Protein AF-A0A0D2N5S1-F1 (afdb_monomer_lite)

Foldseek 3Di:
DADPVPRDDADDDPLQDDDNWGQDLPPRAIVVGDDPGDGADPVFNVLQNVLLVVVVVVCCVPVVDFHKHKDKHQPPDPPPWRKIKIKIKTKDWDDDPDPQDKTKMKIKIWIKIWTDDPFKIKIKIKIKIKIKIKGFDFPDDDPPDPDDDDDPPDDGRGDIDIFIDMDIDMDMDMDGHPDSNVVSVVSVVVVVVVCVVVVVVCCCCRVPVVVVVVCVVPPPDDPVVVVVVVVVVVVVVVVVVD

Organism: Hypholoma sublateritium (strain FD-334 SS-4) (NCBI:txid945553)

Radius of gyration: 25.12 Å; chains: 1; bounding box: 62×52×74 Å

Secondary structure (DSSP, 8-state):
-B-TTT--B----GGGEETTEEE-TTT--EES--SS-----HHHHHHHHHHHHHHHHHHHHHHSS-EEEEEEE----TT---EEEEEEEEEEEE--SSTTS-EEEEEEEEEEEEEEETTEEEEEEEEEEEEEEEEEEPSSS---S-----PPTT----EEEEEEEEEEEEEEEEEE-SSTHHHHHHHHHHHHHHHHHHHHHHHIIIIIIHHHHHHHHS-SS-HHHHHHHHHHHHHHHHHHT-

Sequence (242 aa):
MVDRATGREYLACDYNRDGESYRSPWSNEYDPPIDDGAVPSVKMRKLEIQANEAFDTYREMYYEGGVSSVFLWDPEDPSGGSNFAGVVVLKKTMSPATAYEPSGSWDSIHVFETVERGRQAHYKLTSTVMLQLITRRGSEVDSKGPADKKGPEGWKRDGEVSLSGSMTRQSEQDWPLQDSASHITNIGKMIEEMEIKMRNLLQEVYFGKTRDIVYDLRSVDDLEKARRQKELQKELVGFIKR

InterPro domains:
  IPR001698 F-actin-capping protein subunit beta [PF01115] (2-214)
  IPR001698 F-actin-capping protein subunit beta [PR00192] (8-34)
  IPR001698 F-actin-capping protein subunit beta [PR00192] (48-75)
  IPR001698 F-actin-capping protein subunit beta [PTHR10619] (2-238)
  IPR019771 F-actin capping protein, beta subunit, conserved site [PS00231] (13-18)
  IPR037282 F-actin-capping protein subunit alpha/beta [SSF90096] (3-238)
  IPR042276 F-actin-capping protein subunit alpha/beta, domain 2 [G3DSA:3.90.1150.210] (41-242)
  IPR043175 F-actin-capping protein subunit beta, N-terminal domain [G3DSA:1.20.58.570] (1-40)

Structure (mmCIF, N/CA/C/O backbone):
data_AF-A0A0D2N5S1-F1
#
_entry.id   AF-A0A0D2N5S1-F1
#
loop_
_atom_site.group_PDB
_atom_site.id
_atom_site.type_symbol
_atom_site.label_atom_id
_atom_site.label_alt_id
_atom_site.label_comp_id
_atom_site.label_asym_id
_atom_site.label_entity_id
_atom_site.label_seq_id
_atom_site.pdbx_PDB_ins_code
_atom_site.Cartn_x
_atom_site.Cartn_y
_atom_site.Cartn_z
_atom_site.occupancy
_atom_site.B_iso_or_equiv
_atom_site.auth_seq_id
_atom_site.auth_comp_id
_atom_site.auth_asym_id
_atom_site.auth_atom_id
_atom_site.pdbx_PDB_model_num
ATOM 1 N N . MET A 1 1 ? -7.399 -12.097 -4.239 1.00 93.88 1 MET A N 1
ATOM 2 C CA . MET A 1 1 ? -8.447 -13.040 -3.791 1.00 93.88 1 MET A CA 1
ATOM 3 C C . MET A 1 1 ? -9.798 -12.363 -3.948 1.00 93.88 1 MET A C 1
ATOM 5 O O . MET A 1 1 ? -9.821 -11.145 -4.078 1.00 93.88 1 MET A O 1
ATOM 9 N N . VAL A 1 2 ? -10.894 -13.121 -3.985 1.00 97.00 2 VAL A N 1
ATOM 10 C CA . VAL A 1 2 ? -12.258 -12.572 -4.062 1.00 97.00 2 VAL A CA 1
ATOM 11 C C . VAL A 1 2 ? -12.992 -12.980 -2.797 1.00 97.00 2 VAL A C 1
ATOM 13 O O . VAL A 1 2 ? -13.050 -14.164 -2.477 1.00 97.00 2 VAL A O 1
ATOM 16 N N . ASP A 1 3 ? -13.540 -12.010 -2.079 1.00 96.31 3 ASP A N 1
ATOM 17 C CA . ASP A 1 3 ? -14.418 -12.267 -0.946 1.00 96.31 3 ASP A CA 1
ATOM 18 C C . ASP A 1 3 ? -15.740 -12.849 -1.457 1.00 96.31 3 ASP A C 1
ATOM 20 O O . ASP A 1 3 ? -16.440 -12.217 -2.249 1.00 96.31 3 ASP A O 1
ATOM 24 N N . ARG A 1 4 ? -16.092 -14.057 -1.013 1.00 93.75 4 ARG A N 1
ATOM 25 C CA . ARG A 1 4 ? -17.281 -14.765 -1.508 1.00 93.75 4 ARG A CA 1
ATOM 26 C C . ARG A 1 4 ? -18.601 -14.166 -1.026 1.00 93.75 4 ARG A C 1
ATOM 28 O O . ARG A 1 4 ? -19.607 -14.333 -1.707 1.00 93.75 4 ARG A O 1
ATOM 35 N N . ALA A 1 5 ? -18.610 -13.489 0.120 1.00 94.19 5 ALA A N 1
ATOM 36 C CA . ALA A 1 5 ? -19.804 -12.877 0.689 1.00 94.19 5 ALA A CA 1
ATOM 37 C C . ALA A 1 5 ? -20.124 -11.533 0.020 1.00 94.19 5 ALA A C 1
ATOM 39 O O . ALA A 1 5 ? -21.289 -11.208 -0.198 1.00 94.19 5 ALA A O 1
ATOM 40 N N . THR A 1 6 ? -19.096 -10.755 -0.328 1.00 94.88 6 THR A N 1
ATOM 41 C CA . THR A 1 6 ? -19.266 -9.405 -0.897 1.00 94.88 6 THR A CA 1
ATOM 42 C C . THR A 1 6 ? -18.990 -9.319 -2.398 1.00 94.88 6 THR A C 1
ATOM 44 O O . THR A 1 6 ? -19.366 -8.334 -3.028 1.00 94.88 6 THR A O 1
ATOM 47 N N . GLY A 1 7 ? -18.324 -10.316 -2.984 1.00 96.19 7 GLY A N 1
ATOM 48 C CA . GLY A 1 7 ? -17.874 -10.318 -4.379 1.00 96.19 7 GLY A CA 1
ATOM 49 C C . GLY A 1 7 ? -16.701 -9.374 -4.665 1.00 96.19 7 GLY A C 1
ATOM 50 O O . GLY A 1 7 ? -16.314 -9.220 -5.821 1.00 96.19 7 GLY A O 1
ATOM 51 N N . ARG A 1 8 ? -16.140 -8.721 -3.640 1.00 96.94 8 ARG A N 1
ATOM 52 C CA . ARG A 1 8 ? -15.069 -7.730 -3.790 1.00 96.94 8 ARG A CA 1
ATOM 53 C C . ARG A 1 8 ? -13.694 -8.384 -3.767 1.00 96.94 8 ARG A C 1
ATOM 55 O O . ARG A 1 8 ? -13.432 -9.301 -2.988 1.00 96.94 8 ARG A O 1
ATOM 62 N N . GLU A 1 9 ? -12.789 -7.870 -4.591 1.00 97.88 9 GLU A N 1
ATOM 63 C CA . GLU A 1 9 ? -11.393 -8.299 -4.583 1.00 97.88 9 GLU A CA 1
ATOM 64 C C . GLU A 1 9 ? -10.647 -7.762 -3.357 1.00 97.88 9 GLU A C 1
ATOM 66 O O . GLU A 1 9 ? -10.923 -6.667 -2.869 1.00 97.88 9 GLU A O 1
ATOM 71 N N . TYR A 1 10 ? -9.691 -8.539 -2.855 1.00 98.50 10 TYR A N 1
ATOM 72 C CA . TYR A 1 10 ? -8.750 -8.123 -1.817 1.00 98.50 10 TYR A CA 1
ATOM 73 C C . TYR A 1 10 ? -7.376 -8.758 -2.029 1.00 98.50 10 TYR A C 1
ATOM 75 O O . TYR A 1 10 ? -7.224 -9.772 -2.727 1.00 98.50 10 TYR A O 1
ATOM 83 N N . LEU A 1 11 ? -6.357 -8.155 -1.427 1.00 98.38 11 LEU A N 1
ATOM 84 C CA . LEU A 1 11 ? -4.973 -8.598 -1.522 1.00 98.38 11 LEU A CA 1
ATOM 85 C C . LEU A 1 11 ? -4.615 -9.518 -0.355 1.00 98.38 11 LEU A C 1
ATOM 87 O O . LEU A 1 11 ? -4.916 -9.236 0.802 1.00 98.38 11 LEU A O 1
ATOM 91 N N . ALA A 1 12 ? -3.969 -10.631 -0.692 1.00 97.00 12 ALA A N 1
ATOM 92 C CA . ALA A 1 12 ? -3.430 -11.588 0.260 1.00 97.00 12 ALA A CA 1
ATOM 93 C C . ALA A 1 12 ? -1.980 -11.220 0.584 1.00 97.00 12 ALA A C 1
ATOM 95 O O . ALA A 1 12 ? -1.181 -10.985 -0.323 1.00 97.00 12 ALA A O 1
ATOM 96 N N . CYS A 1 13 ? -1.647 -11.176 1.866 1.00 95.69 13 CYS A N 1
ATOM 97 C CA . CYS A 1 13 ? -0.306 -10.928 2.376 1.00 95.69 13 CYS A CA 1
ATOM 98 C C . CYS A 1 13 ? -0.123 -11.643 3.719 1.00 95.69 13 CYS A C 1
ATOM 100 O O . CYS A 1 13 ? -1.072 -12.190 4.277 1.00 95.69 13 CYS A O 1
ATOM 102 N N . ASP A 1 14 ? 1.091 -11.627 4.260 1.00 94.94 14 ASP A N 1
ATOM 103 C CA . ASP A 1 14 ? 1.368 -12.311 5.527 1.00 94.94 14 ASP A CA 1
ATOM 104 C C . ASP A 1 14 ? 0.586 -11.709 6.710 1.00 94.94 14 ASP A C 1
ATOM 106 O O . ASP A 1 14 ? 0.280 -12.412 7.665 1.00 94.94 14 ASP A O 1
ATOM 110 N N . TYR A 1 15 ? 0.192 -10.434 6.630 1.00 95.88 15 TYR A N 1
ATOM 111 C CA . TYR A 1 15 ? -0.503 -9.725 7.713 1.00 95.88 15 TYR A CA 1
ATOM 112 C C . TYR A 1 15 ? -2.002 -10.031 7.822 1.00 95.88 15 TYR A C 1
ATOM 114 O O . TYR A 1 15 ? -2.619 -9.691 8.828 1.00 95.88 15 TYR A O 1
ATOM 122 N N . ASN A 1 16 ? -2.609 -10.640 6.800 1.00 97.25 16 ASN A N 1
ATOM 123 C CA . ASN A 1 16 ? -3.993 -11.118 6.862 1.00 97.25 16 ASN A CA 1
ATOM 124 C C . ASN A 1 16 ? -4.093 -12.640 6.747 1.00 97.25 16 ASN A C 1
ATOM 126 O O . ASN A 1 16 ? -5.185 -13.156 6.513 1.00 97.25 16 ASN A O 1
ATOM 130 N N . ARG A 1 17 ? -2.968 -13.345 6.888 1.00 97.12 17 ARG A N 1
ATOM 131 C CA . ARG A 1 17 ? -2.878 -14.798 6.790 1.00 97.12 17 ARG A CA 1
ATOM 132 C C . ARG A 1 17 ? -2.907 -15.440 8.172 1.00 97.12 17 ARG A C 1
ATOM 134 O O . ARG A 1 17 ? -2.250 -14.964 9.090 1.00 97.12 17 ARG A O 1
ATOM 141 N N . ASP A 1 18 ? -3.609 -16.558 8.280 1.00 95.81 18 ASP A N 1
ATOM 142 C CA . ASP A 1 18 ? -3.539 -17.476 9.414 1.00 95.81 18 ASP A CA 1
ATOM 143 C C . ASP A 1 18 ? -3.545 -18.917 8.881 1.00 95.81 18 ASP A C 1
ATOM 145 O O . ASP A 1 18 ? -4.465 -19.332 8.173 1.00 95.81 18 ASP A O 1
ATOM 149 N N . GLY A 1 19 ? -2.457 -19.654 9.118 1.00 94.25 19 GLY A N 1
ATOM 150 C CA . GLY A 1 19 ? -2.206 -20.935 8.456 1.00 94.25 19 GLY A CA 1
ATOM 151 C C . GLY A 1 19 ? -2.204 -20.797 6.929 1.00 94.25 19 GLY A C 1
ATOM 152 O O . GLY A 1 19 ? -1.366 -20.100 6.364 1.00 94.25 19 GLY A O 1
ATOM 153 N N . GLU A 1 20 ? -3.153 -21.445 6.254 1.00 95.12 20 GLU A N 1
ATOM 154 C CA . GLU A 1 20 ? -3.346 -21.366 4.793 1.00 95.12 20 GLU A CA 1
ATOM 155 C C . GLU A 1 20 ? -4.535 -20.478 4.389 1.00 95.12 20 GLU A C 1
ATOM 157 O O . GLU A 1 20 ? -4.898 -20.409 3.213 1.00 95.12 20 GLU A O 1
ATOM 162 N N . SER A 1 21 ? -5.143 -19.798 5.360 1.00 97.31 21 SER A N 1
ATOM 163 C CA . SER A 1 21 ? -6.347 -18.999 5.177 1.00 97.31 21 SER A CA 1
ATOM 164 C C . SER A 1 21 ? -6.044 -17.510 5.219 1.00 97.31 21 SER A C 1
ATOM 166 O O . SER A 1 21 ? -5.156 -17.061 5.941 1.00 97.31 21 SER A O 1
ATOM 168 N N . TYR A 1 22 ? -6.820 -16.719 4.478 1.00 98.12 22 TYR A N 1
ATOM 169 C CA . TYR A 1 22 ? -6.649 -15.266 4.414 1.00 98.12 22 TYR A CA 1
ATOM 170 C C . TYR A 1 22 ? -7.934 -14.530 4.774 1.00 98.12 22 TYR A C 1
ATOM 172 O O . TYR A 1 22 ? -8.971 -14.754 4.144 1.00 98.12 22 TYR A O 1
ATOM 180 N N . ARG A 1 23 ? -7.849 -13.606 5.735 1.00 98.06 23 ARG A N 1
ATOM 181 C CA . ARG A 1 23 ? -8.962 -12.764 6.179 1.00 98.06 23 ARG A CA 1
ATOM 182 C C . ARG A 1 23 ? -9.285 -11.709 5.132 1.00 98.06 23 ARG A C 1
ATOM 184 O O . ARG A 1 23 ? -8.409 -10.948 4.716 1.00 98.06 23 ARG A O 1
ATOM 191 N N . SER A 1 24 ? -10.545 -11.627 4.731 1.00 98.25 24 SER A N 1
ATOM 192 C CA . SER A 1 24 ? -11.035 -10.554 3.875 1.00 98.25 24 SER A CA 1
ATOM 193 C C . SER A 1 24 ? -11.244 -9.259 4.671 1.00 98.25 24 SER A C 1
ATOM 195 O O . SER A 1 24 ? -11.853 -9.292 5.745 1.00 98.25 24 SER A O 1
ATOM 197 N N . PRO A 1 25 ? -10.841 -8.088 4.142 1.00 98.12 25 PRO A N 1
ATOM 198 C CA . PRO A 1 25 ? -11.131 -6.806 4.773 1.00 98.12 25 PRO A CA 1
ATOM 199 C C . PRO A 1 25 ? -12.613 -6.415 4.648 1.00 98.12 25 PRO A C 1
ATOM 201 O O . PRO A 1 25 ? -13.060 -5.510 5.352 1.00 98.12 25 PRO A O 1
ATOM 204 N N . TRP A 1 26 ? -13.400 -7.082 3.798 1.00 98.00 26 TRP A N 1
ATOM 205 C CA . TRP A 1 26 ? -14.799 -6.728 3.535 1.00 98.00 26 TRP A CA 1
ATOM 206 C C . TRP A 1 26 ? -15.760 -7.457 4.478 1.00 98.00 26 TRP A C 1
ATOM 208 O O . TRP A 1 26 ? -16.437 -6.807 5.274 1.00 98.00 26 TRP A O 1
ATOM 218 N N . SER A 1 27 ? -15.770 -8.792 4.449 1.00 96.94 27 SER A N 1
ATOM 219 C CA . SER A 1 27 ? -16.588 -9.634 5.339 1.00 96.94 27 SER A CA 1
ATOM 220 C C . SER A 1 27 ? -15.991 -9.840 6.729 1.00 96.94 27 SER A C 1
ATOM 222 O O . SER A 1 27 ? -16.739 -10.117 7.660 1.00 96.94 27 SER A O 1
ATOM 224 N N . ASN A 1 28 ? -14.675 -9.654 6.893 1.00 97.12 28 ASN A N 1
ATOM 225 C CA . ASN A 1 28 ? -13.913 -10.079 8.075 1.00 97.12 28 ASN A CA 1
ATOM 226 C C . ASN A 1 28 ? -13.805 -11.607 8.246 1.00 97.12 28 ASN A C 1
ATOM 228 O O . ASN A 1 28 ? -13.418 -12.066 9.318 1.00 97.12 28 ASN A O 1
ATOM 232 N N . GLU A 1 29 ? -14.132 -12.383 7.213 1.00 96.62 29 GLU A N 1
ATOM 233 C CA . GLU A 1 29 ? -14.069 -13.847 7.227 1.00 96.62 29 GLU A CA 1
ATOM 234 C C . GLU A 1 29 ? -12.788 -14.353 6.553 1.00 96.62 29 GLU A C 1
ATOM 236 O O . GLU A 1 29 ? -12.226 -13.697 5.671 1.00 96.62 29 GLU A O 1
ATOM 241 N N . TYR A 1 30 ? -12.326 -15.529 6.971 1.00 97.75 30 TYR A N 1
ATOM 242 C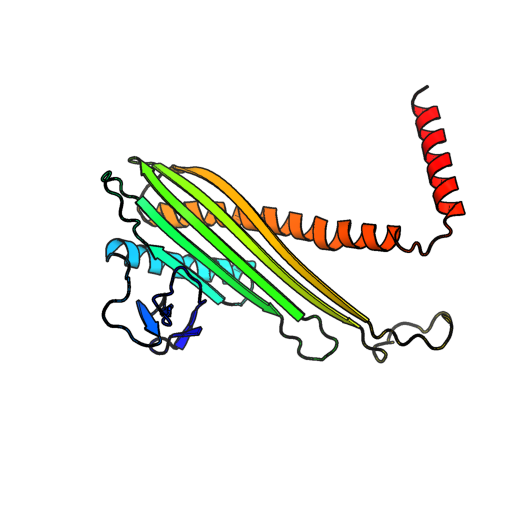 CA . TYR A 1 30 ? -11.186 -16.224 6.380 1.00 97.75 30 TYR A CA 1
ATOM 243 C C . TYR A 1 30 ? -11.624 -17.144 5.227 1.00 97.75 30 TYR A C 1
ATOM 245 O O . TYR A 1 30 ? -12.649 -17.816 5.323 1.00 97.75 30 TYR A O 1
ATOM 253 N N . ASP A 1 31 ? -10.825 -17.217 4.156 1.00 96.31 31 ASP A N 1
ATOM 254 C CA . ASP A 1 31 ? -10.960 -18.232 3.094 1.00 96.31 31 ASP A CA 1
ATOM 255 C C . ASP A 1 31 ? -9.618 -18.975 2.908 1.00 96.31 31 ASP A C 1
ATOM 257 O O . ASP A 1 31 ? -8.614 -18.314 2.609 1.00 96.31 31 ASP A O 1
ATOM 261 N N . PRO A 1 32 ? -9.568 -20.316 3.074 1.00 96.50 32 PRO A N 1
ATOM 262 C CA . PRO A 1 32 ? -10.642 -21.192 3.573 1.00 96.50 32 PRO A CA 1
ATOM 263 C C . PRO A 1 32 ? -11.127 -20.844 4.999 1.00 96.50 32 PRO A C 1
ATOM 265 O O . PRO A 1 32 ? -10.349 -20.278 5.768 1.00 96.50 32 PRO A O 1
ATOM 268 N N . PRO A 1 33 ? -12.376 -21.175 5.385 1.00 96.19 33 PRO A N 1
ATOM 269 C CA . PRO A 1 33 ? -12.889 -20.871 6.724 1.00 96.19 33 PRO A CA 1
ATOM 270 C C . PRO A 1 33 ? -12.088 -21.544 7.845 1.00 96.19 33 PRO A C 1
ATOM 272 O O . PRO A 1 33 ? -11.731 -22.717 7.729 1.00 96.19 33 PRO A O 1
ATOM 275 N N . ILE A 1 34 ? -11.855 -20.806 8.932 1.00 95.94 34 ILE A N 1
ATOM 276 C CA . ILE A 1 34 ? -11.222 -21.276 10.174 1.00 95.94 34 ILE A CA 1
ATOM 277 C C . ILE A 1 34 ? -11.978 -20.712 11.383 1.00 95.94 34 ILE A C 1
ATOM 279 O O . ILE A 1 34 ? -12.492 -19.595 11.313 1.00 95.94 34 ILE A O 1
ATOM 283 N N . ASP A 1 35 ? -12.034 -21.475 12.476 1.00 88.69 35 ASP A N 1
ATOM 284 C CA . ASP A 1 35 ? -12.804 -21.105 13.675 1.00 88.69 35 ASP A CA 1
ATOM 285 C C . ASP A 1 35 ? -12.031 -20.155 14.612 1.00 88.69 35 ASP A C 1
ATOM 287 O O . ASP A 1 35 ? -12.615 -19.225 15.163 1.00 88.69 35 ASP A O 1
ATOM 291 N N . ASP A 1 36 ? -10.710 -20.337 14.736 1.00 89.00 36 ASP A N 1
ATOM 292 C CA . ASP A 1 36 ? -9.853 -19.622 15.700 1.00 89.00 36 ASP A CA 1
ATOM 293 C C . ASP A 1 36 ? -8.913 -18.597 15.033 1.00 89.00 36 ASP A C 1
ATOM 295 O O . ASP A 1 36 ? -7.805 -18.345 15.505 1.00 89.00 36 ASP A O 1
ATOM 299 N N . GLY A 1 37 ? -9.341 -18.016 13.908 1.00 90.19 37 GLY A N 1
ATOM 300 C CA . GLY A 1 37 ? -8.547 -17.034 13.168 1.00 90.19 37 GLY A CA 1
ATOM 301 C C . GLY A 1 37 ? -8.385 -15.706 13.912 1.00 90.19 37 GLY A C 1
ATOM 302 O O . GLY A 1 37 ? -9.343 -15.176 14.483 1.00 90.19 37 GLY A O 1
ATOM 303 N N . ALA A 1 38 ? -7.188 -15.119 13.864 1.00 91.31 38 ALA A N 1
ATOM 304 C CA . ALA A 1 38 ? -6.930 -13.820 14.486 1.00 91.31 38 ALA A CA 1
ATOM 305 C C . ALA A 1 38 ? -7.779 -12.686 13.865 1.00 91.31 38 ALA A C 1
ATOM 307 O O . ALA A 1 38 ? -7.646 -12.330 12.693 1.00 91.31 38 ALA A O 1
ATOM 308 N N . VAL A 1 39 ? -8.633 -12.049 14.671 1.00 92.56 39 VAL A N 1
ATOM 309 C CA . VAL A 1 39 ? -9.477 -10.925 14.234 1.00 92.56 39 VAL A CA 1
ATOM 310 C C . VAL A 1 39 ? -9.189 -9.652 15.032 1.00 92.56 39 VAL A C 1
ATOM 312 O O . VAL A 1 39 ? -8.899 -9.725 16.227 1.00 92.56 39 VAL A O 1
ATOM 315 N N . PRO A 1 40 ? -9.284 -8.464 14.403 1.00 92.94 40 PRO A N 1
ATOM 316 C CA . PRO A 1 40 ? -9.110 -7.201 15.111 1.00 92.94 40 PRO A CA 1
ATOM 317 C C . PRO A 1 40 ? -10.207 -6.991 16.161 1.00 92.94 40 PRO A C 1
ATOM 319 O O . PRO A 1 40 ? -11.343 -7.449 16.003 1.00 92.94 40 PRO A O 1
ATOM 322 N N . SER A 1 41 ? -9.899 -6.218 17.207 1.00 92.25 41 SER A N 1
ATOM 323 C CA . SER A 1 41 ? -10.899 -5.791 18.189 1.00 92.25 41 SER A CA 1
ATOM 324 C C . SER A 1 41 ? -12.045 -5.004 17.534 1.00 92.25 41 SER A C 1
ATOM 326 O O . SER A 1 41 ? -11.890 -4.418 16.464 1.00 92.25 41 SER A O 1
ATOM 328 N N . VAL A 1 42 ? -13.211 -4.912 18.185 1.00 92.56 42 VAL A N 1
ATOM 329 C CA . VAL A 1 42 ? -14.386 -4.196 17.633 1.00 92.56 42 VAL A CA 1
ATOM 330 C C . VAL A 1 42 ? -14.065 -2.734 17.285 1.00 92.56 42 VAL A C 1
ATOM 332 O O . VAL A 1 42 ? -14.493 -2.225 16.245 1.00 92.56 42 VAL A O 1
ATOM 335 N N . LYS A 1 43 ? -13.283 -2.057 18.138 1.00 90.94 43 LYS A N 1
ATOM 336 C CA . LYS A 1 43 ? -12.819 -0.683 17.891 1.00 90.94 43 LYS A CA 1
ATOM 337 C C . LYS A 1 43 ? -11.916 -0.639 16.658 1.00 90.94 43 LYS A C 1
ATOM 339 O O . LYS A 1 43 ? -12.119 0.215 15.794 1.00 90.94 43 LYS A O 1
ATOM 344 N N . MET A 1 44 ? -10.965 -1.567 16.566 1.00 92.56 44 MET A N 1
ATOM 345 C CA . MET A 1 44 ? -10.005 -1.617 15.471 1.00 92.56 44 MET A CA 1
ATOM 346 C C . MET A 1 44 ? -10.669 -1.973 14.141 1.00 92.56 44 MET A C 1
ATOM 348 O O . MET A 1 44 ? -10.432 -1.308 13.138 1.00 92.56 44 MET A O 1
ATOM 352 N N . ARG A 1 45 ? -11.610 -2.922 14.135 1.00 95.69 45 ARG A N 1
ATOM 353 C CA . ARG A 1 45 ? -12.391 -3.289 12.948 1.00 95.69 45 ARG A CA 1
ATOM 354 C C . ARG A 1 45 ? -13.172 -2.103 12.382 1.00 95.69 45 ARG A C 1
ATOM 356 O O . ARG A 1 45 ? -13.225 -1.924 11.169 1.00 95.69 45 ARG A O 1
ATOM 363 N N . LYS A 1 46 ? -13.746 -1.252 13.240 1.00 96.00 46 LYS A N 1
ATOM 364 C CA . LYS A 1 46 ? -14.445 -0.035 12.794 1.00 96.00 46 LYS A CA 1
ATOM 365 C C . LYS A 1 46 ? -13.499 0.962 12.113 1.00 96.00 46 LYS A C 1
ATOM 367 O O . LYS A 1 46 ? -13.914 1.645 11.176 1.00 96.00 46 LYS A O 1
ATOM 372 N N . LEU A 1 47 ? -12.258 1.068 12.588 1.00 96.00 47 LEU A N 1
ATOM 373 C CA . LEU A 1 47 ? -11.228 1.896 11.962 1.00 96.00 47 LEU A CA 1
ATOM 374 C C . LEU A 1 47 ? -10.731 1.267 10.652 1.00 96.00 47 LEU A C 1
ATOM 376 O O . LEU A 1 47 ? -10.589 1.974 9.662 1.00 96.00 47 LEU A O 1
ATOM 380 N N . GLU A 1 48 ? -10.547 -0.054 10.624 1.00 97.88 48 GLU A N 1
ATOM 381 C CA . GLU A 1 48 ? -10.117 -0.827 9.452 1.00 97.88 48 GLU A CA 1
ATOM 382 C C . GLU A 1 48 ? -11.097 -0.676 8.281 1.00 97.88 48 GLU A C 1
ATOM 384 O O . GLU A 1 48 ? -10.666 -0.472 7.148 1.00 97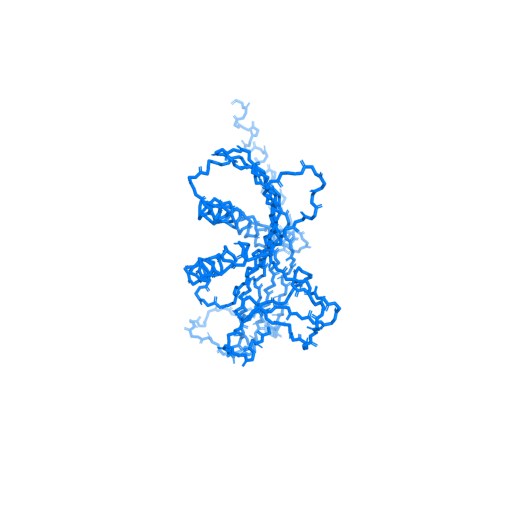.88 48 GLU A O 1
ATOM 389 N N . ILE A 1 49 ? -12.410 -0.704 8.540 1.00 98.19 49 ILE A N 1
ATOM 390 C CA . ILE A 1 49 ? -13.439 -0.484 7.508 1.00 98.19 49 ILE A CA 1
ATOM 391 C C . ILE A 1 49 ? -13.311 0.921 6.902 1.00 98.19 49 ILE A C 1
ATOM 393 O O . ILE A 1 49 ? -13.221 1.056 5.684 1.00 98.19 49 ILE A O 1
ATOM 397 N N . GLN A 1 50 ? -13.221 1.958 7.741 1.00 98.19 50 GLN A N 1
ATOM 398 C CA . GLN A 1 50 ? -13.048 3.342 7.277 1.00 98.19 50 GLN A CA 1
ATOM 399 C C . GLN A 1 50 ? -11.727 3.535 6.520 1.00 98.19 50 GLN A C 1
ATOM 401 O O . GLN A 1 50 ? -11.670 4.261 5.530 1.00 98.19 50 GLN A O 1
ATOM 406 N N . ALA A 1 51 ? -10.656 2.875 6.964 1.00 98.31 51 ALA A N 1
ATOM 407 C CA . ALA A 1 51 ? -9.368 2.927 6.291 1.00 98.31 51 ALA A CA 1
ATOM 408 C C . ALA A 1 51 ? -9.436 2.265 4.908 1.00 98.31 51 ALA A C 1
ATOM 410 O O . ALA A 1 51 ? -8.921 2.830 3.948 1.00 98.31 51 ALA A O 1
ATOM 411 N N . ASN A 1 52 ? -10.113 1.118 4.774 1.00 98.56 52 ASN A N 1
ATOM 412 C CA . ASN A 1 52 ? -10.322 0.482 3.472 1.00 98.56 52 ASN A CA 1
ATOM 413 C C . ASN A 1 52 ? -11.096 1.396 2.510 1.00 98.56 52 ASN A C 1
ATOM 415 O O . ASN A 1 52 ? -10.704 1.511 1.356 1.00 98.56 52 ASN A O 1
ATOM 419 N N . GLU A 1 53 ? -12.140 2.091 2.968 1.00 98.12 53 GLU A N 1
ATOM 420 C CA . GLU A 1 53 ? -12.876 3.060 2.137 1.00 98.12 53 GLU A CA 1
ATOM 421 C C . GLU A 1 53 ? -11.992 4.240 1.692 1.00 98.12 53 GLU A C 1
ATOM 423 O O . GLU A 1 53 ? -11.982 4.625 0.517 1.00 98.12 53 GLU A O 1
ATOM 428 N N . ALA A 1 54 ? -11.200 4.791 2.616 1.00 98.38 54 ALA A N 1
ATOM 429 C CA . ALA A 1 54 ? -10.291 5.895 2.323 1.00 98.38 54 ALA A CA 1
ATOM 430 C C . ALA A 1 54 ? -9.195 5.491 1.323 1.00 98.38 54 ALA A C 1
ATOM 432 O O . ALA A 1 54 ? -8.935 6.213 0.359 1.00 98.38 54 ALA A O 1
ATOM 433 N N . PHE A 1 55 ? -8.574 4.323 1.512 1.00 98.50 55 PHE A N 1
ATOM 434 C CA . PHE A 1 55 ? -7.510 3.848 0.628 1.00 98.50 55 PHE A CA 1
ATOM 435 C C . PHE A 1 55 ? -8.023 3.268 -0.696 1.00 98.50 55 PHE A C 1
ATOM 437 O O . PHE A 1 55 ? -7.278 3.261 -1.673 1.00 98.50 55 PHE A O 1
ATOM 444 N N . ASP A 1 56 ? -9.282 2.837 -0.785 1.00 98.12 56 ASP A N 1
ATOM 445 C CA . ASP A 1 56 ? -9.929 2.536 -2.070 1.00 98.12 56 ASP A CA 1
ATOM 446 C C . ASP A 1 56 ? -10.154 3.819 -2.888 1.00 98.12 56 ASP A C 1
ATOM 448 O O . ASP A 1 56 ? -9.888 3.850 -4.089 1.00 98.12 56 ASP A O 1
ATOM 452 N N . THR A 1 57 ? -10.509 4.925 -2.223 1.00 98.06 57 THR A N 1
ATOM 453 C CA . THR A 1 57 ? -10.574 6.251 -2.866 1.00 98.06 57 THR A CA 1
ATOM 454 C C . THR A 1 57 ? -9.187 6.730 -3.307 1.00 98.06 57 THR A C 1
ATOM 456 O O . THR A 1 57 ? -9.019 7.191 -4.434 1.00 98.06 57 THR A O 1
ATOM 459 N N . TYR A 1 58 ? -8.171 6.589 -2.447 1.00 98.31 58 TYR A N 1
ATOM 460 C CA . TYR A 1 58 ? -6.775 6.892 -2.790 1.00 98.31 58 TYR A CA 1
ATOM 461 C C . TYR A 1 58 ? -6.302 6.096 -4.013 1.00 98.31 58 TYR A C 1
ATOM 463 O O . TYR A 1 58 ? -5.753 6.671 -4.954 1.00 98.31 58 TYR A O 1
ATOM 471 N N . ARG A 1 59 ? -6.565 4.781 -4.023 1.00 98.06 59 ARG A N 1
ATOM 472 C CA . ARG A 1 59 ? -6.280 3.892 -5.152 1.00 98.06 59 ARG A CA 1
ATOM 473 C C . ARG A 1 59 ? -6.941 4.413 -6.423 1.00 98.06 59 ARG A C 1
ATOM 475 O O . ARG A 1 59 ? -6.270 4.521 -7.439 1.00 98.06 59 ARG A O 1
ATOM 482 N N . GLU A 1 60 ? -8.224 4.752 -6.387 1.00 97.44 60 GLU A N 1
ATOM 483 C CA . GLU A 1 60 ? -8.916 5.246 -7.579 1.00 97.44 60 GLU A CA 1
ATOM 484 C C . GLU A 1 60 ? -8.277 6.531 -8.128 1.00 97.44 60 GLU A C 1
ATOM 486 O O . GLU A 1 60 ? -8.023 6.614 -9.326 1.00 97.44 60 GLU A O 1
ATOM 491 N N . MET A 1 61 ? -7.927 7.485 -7.257 1.00 96.94 61 MET A N 1
ATOM 492 C CA . MET A 1 61 ? -7.319 8.761 -7.658 1.00 96.94 61 MET A CA 1
ATOM 493 C C . MET A 1 61 ? -5.912 8.624 -8.254 1.00 96.94 61 MET A C 1
ATOM 495 O O . MET A 1 61 ? -5.563 9.383 -9.155 1.00 96.94 61 MET A O 1
ATOM 499 N N . TYR A 1 62 ? -5.093 7.704 -7.738 1.00 96.75 62 TYR A N 1
ATOM 500 C CA . TYR A 1 62 ? -3.679 7.594 -8.122 1.00 96.75 62 TYR A CA 1
ATOM 501 C C . TYR A 1 62 ? -3.372 6.440 -9.079 1.00 96.75 62 TYR A C 1
ATOM 503 O O . TYR A 1 62 ? -2.397 6.510 -9.829 1.00 96.75 62 TYR A O 1
ATOM 511 N N . TYR A 1 63 ? -4.180 5.381 -9.054 1.00 96.06 63 TYR A N 1
ATOM 512 C CA . TYR A 1 63 ? -3.956 4.158 -9.821 1.00 96.06 63 TYR A CA 1
ATOM 513 C C . TYR A 1 63 ? -4.987 3.947 -10.930 1.00 96.06 63 TYR A C 1
ATOM 515 O O . TYR A 1 63 ? -4.707 3.131 -11.812 1.00 96.06 63 TYR A O 1
ATOM 523 N N . GLU A 1 64 ? -6.145 4.626 -10.904 1.00 95.06 64 GLU A N 1
ATOM 524 C CA . GLU A 1 64 ? -7.238 4.473 -11.884 1.00 95.06 64 GLU A CA 1
ATOM 525 C C . GLU A 1 64 ? -7.561 2.982 -12.132 1.00 95.06 64 GLU A C 1
ATOM 527 O O . GLU A 1 64 ? -7.399 2.430 -13.228 1.00 95.06 64 GLU A O 1
ATOM 532 N N . GLY A 1 65 ? -7.856 2.255 -11.052 1.00 94.31 65 GLY A N 1
ATOM 533 C CA . GLY A 1 65 ? -8.075 0.803 -11.045 1.00 94.31 65 GLY A CA 1
ATOM 534 C C . GLY A 1 65 ? -7.122 0.047 -10.114 1.00 94.31 65 GLY A C 1
ATOM 535 O O . GLY A 1 65 ? -6.527 0.630 -9.209 1.00 94.31 65 GLY A O 1
ATOM 536 N N . GLY A 1 66 ? -6.983 -1.263 -10.325 1.00 96.81 66 GLY A N 1
ATOM 537 C CA . GLY A 1 66 ? -6.244 -2.144 -9.413 1.00 96.81 66 GLY A CA 1
ATOM 538 C C . GLY A 1 66 ? -7.049 -2.512 -8.163 1.00 96.81 66 GLY A C 1
ATOM 539 O O . GLY A 1 66 ? -8.250 -2.269 -8.098 1.00 96.81 66 GLY A O 1
ATOM 540 N N . VAL A 1 67 ? -6.374 -3.086 -7.168 1.00 98.38 67 VAL A N 1
ATOM 541 C CA . VAL A 1 67 ? -6.974 -3.539 -5.904 1.00 98.38 67 VAL A CA 1
ATOM 542 C C . VAL A 1 67 ? -6.197 -2.934 -4.739 1.00 98.38 67 VAL A C 1
ATOM 544 O O . VAL A 1 67 ? -4.970 -2.845 -4.794 1.00 98.38 67 VAL A O 1
ATOM 547 N N . SER A 1 68 ? -6.896 -2.531 -3.681 1.00 98.50 68 SER A N 1
ATOM 548 C CA . SER A 1 68 ? -6.296 -2.130 -2.408 1.00 98.50 68 SER A CA 1
ATOM 549 C C . SER A 1 68 ? -6.914 -2.911 -1.253 1.00 98.50 68 SER A C 1
ATOM 551 O O . SER A 1 68 ? -8.031 -3.427 -1.343 1.00 98.50 68 SER A O 1
ATOM 553 N N . SER A 1 69 ? -6.163 -3.074 -0.169 1.00 98.69 69 SER A N 1
ATOM 554 C CA . SER A 1 69 ? -6.659 -3.676 1.070 1.00 98.69 69 SER A CA 1
ATOM 555 C C . SER A 1 69 ? -5.914 -3.100 2.264 1.00 98.69 69 SER A C 1
ATOM 557 O O . SER A 1 69 ? -4.714 -2.833 2.190 1.00 98.69 69 SER A O 1
ATOM 559 N N . VAL A 1 70 ? -6.633 -2.912 3.365 1.00 98.69 70 VAL A N 1
ATOM 560 C CA . VAL A 1 70 ? -6.076 -2.451 4.636 1.00 98.69 70 VAL A CA 1
ATOM 561 C C . VAL A 1 70 ? -6.398 -3.468 5.715 1.00 98.69 70 VAL A C 1
ATOM 563 O O . VAL A 1 70 ? -7.557 -3.858 5.869 1.00 98.69 70 VAL A O 1
ATOM 566 N N . PHE A 1 71 ? -5.378 -3.855 6.476 1.00 98.38 71 PHE A N 1
ATOM 567 C CA . PHE A 1 71 ? -5.519 -4.742 7.624 1.00 98.38 71 PHE A CA 1
ATOM 568 C C . PHE A 1 71 ? -4.885 -4.098 8.845 1.00 98.38 71 PHE A C 1
ATOM 570 O O . PHE A 1 71 ? -3.737 -3.665 8.779 1.00 98.38 71 PHE A O 1
ATOM 577 N N . LEU A 1 72 ? -5.631 -4.019 9.941 1.00 97.00 72 LEU A N 1
ATOM 578 C CA . LEU A 1 72 ? -5.185 -3.456 11.208 1.00 97.00 72 LEU A CA 1
ATOM 579 C C . LEU A 1 72 ? -5.160 -4.545 12.276 1.00 97.00 72 LEU A C 1
ATOM 581 O O . LEU A 1 72 ? -6.003 -5.444 12.279 1.00 97.00 72 LEU A O 1
ATOM 585 N N . TRP A 1 73 ? -4.218 -4.441 13.204 1.00 93.50 73 TRP A N 1
ATOM 586 C CA . TRP A 1 73 ? -4.133 -5.326 14.356 1.00 93.50 73 TRP A CA 1
ATOM 587 C C . TRP A 1 73 ? -3.651 -4.573 15.592 1.00 93.50 73 TRP A C 1
ATOM 589 O O . TRP A 1 73 ? -2.941 -3.567 15.515 1.00 93.50 73 TRP A O 1
ATOM 599 N N . ASP A 1 74 ? -4.052 -5.094 16.744 1.00 86.69 74 ASP A N 1
ATOM 600 C CA . ASP A 1 74 ? -3.619 -4.627 18.050 1.00 86.69 74 ASP A CA 1
ATOM 601 C C . ASP A 1 74 ? -2.420 -5.505 18.467 1.00 86.69 74 ASP A C 1
ATOM 603 O O . ASP A 1 74 ? -2.615 -6.693 18.733 1.00 86.69 74 ASP A O 1
ATOM 607 N N . PRO A 1 75 ? -1.169 -5.006 18.465 1.00 78.38 75 PRO A N 1
ATOM 608 C CA . PRO A 1 75 ? -0.062 -5.752 19.041 1.00 78.38 75 PRO A CA 1
ATOM 609 C C . PRO A 1 75 ? -0.328 -5.932 20.539 1.00 78.38 75 PRO A C 1
ATOM 611 O O . PRO A 1 75 ? -0.679 -4.976 21.231 1.00 78.38 75 PRO A O 1
ATOM 614 N N . GLU A 1 76 ? -0.168 -7.155 21.043 1.00 67.19 76 GLU A N 1
ATOM 615 C CA . GLU A 1 76 ? -0.262 -7.4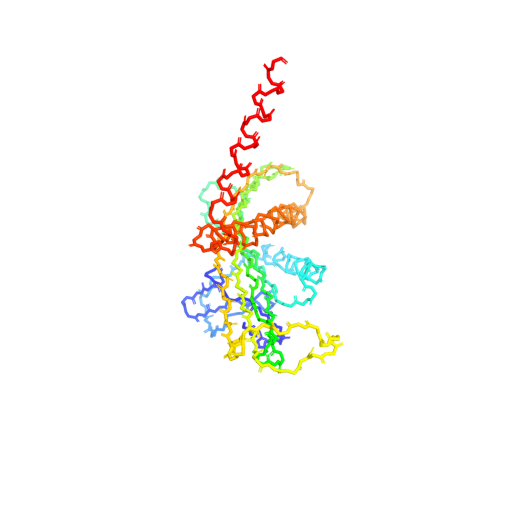26 22.476 1.00 67.19 76 GLU A CA 1
ATOM 616 C C . GLU A 1 76 ? 0.847 -6.654 23.205 1.00 67.19 76 GLU A C 1
ATOM 618 O O . GLU A 1 76 ? 2.012 -7.052 23.188 1.00 67.19 76 GLU A O 1
ATOM 623 N N . ASP A 1 77 ? 0.504 -5.516 23.815 1.00 59.00 77 ASP A N 1
ATOM 624 C CA . ASP A 1 77 ? 1.450 -4.709 24.582 1.00 59.00 77 ASP A CA 1
ATOM 625 C C . ASP A 1 77 ? 1.203 -4.860 26.097 1.00 59.00 77 ASP A C 1
ATOM 627 O O . ASP A 1 77 ? 0.178 -4.399 26.612 1.00 59.00 77 ASP A O 1
ATOM 631 N N . PRO A 1 78 ? 2.155 -5.445 26.849 1.00 52.16 78 PRO A N 1
ATOM 632 C CA . PRO A 1 78 ? 2.100 -5.528 28.308 1.00 52.16 78 PRO A CA 1
ATOM 633 C C . PRO A 1 78 ? 2.145 -4.168 29.030 1.00 52.16 78 PRO A C 1
ATOM 635 O O . PRO A 1 78 ? 1.886 -4.110 30.231 1.00 52.16 78 PRO A O 1
ATOM 638 N N . SER A 1 79 ? 2.520 -3.081 28.344 1.00 56.41 79 SER A N 1
ATOM 639 C CA . SER A 1 79 ? 2.770 -1.759 28.936 1.00 56.41 79 SER A CA 1
ATOM 640 C C . SER A 1 79 ? 1.539 -0.844 29.028 1.00 56.41 79 SER A C 1
ATOM 642 O O . SER A 1 79 ? 1.619 0.228 29.630 1.00 56.41 79 SER A O 1
ATOM 644 N N . GLY A 1 80 ? 0.386 -1.266 28.494 1.00 52.47 80 GLY A N 1
ATOM 645 C CA . GLY A 1 80 ? -0.894 -0.560 28.650 1.00 52.47 80 GLY A CA 1
ATOM 646 C C . GLY A 1 80 ? -1.082 0.683 27.768 1.00 52.47 80 GLY A C 1
ATOM 647 O O . GLY A 1 80 ? -2.033 1.438 27.984 1.00 52.47 80 GLY A O 1
ATOM 648 N N . GLY A 1 81 ? -0.206 0.915 26.784 1.00 60.31 81 GLY A N 1
ATOM 649 C CA . GLY A 1 81 ? -0.407 1.933 25.747 1.00 60.31 81 GLY A CA 1
ATOM 650 C C . GLY A 1 81 ? -1.491 1.531 24.737 1.00 60.31 81 GLY A C 1
ATOM 651 O O . GLY A 1 81 ? -1.656 0.353 24.432 1.00 60.31 81 GLY A O 1
ATOM 652 N N . SER A 1 82 ? -2.233 2.507 24.198 1.00 71.00 82 SER A N 1
ATOM 653 C CA . SER A 1 82 ? -3.105 2.283 23.032 1.00 71.00 82 SER A CA 1
ATOM 654 C C . SER A 1 82 ? -2.240 2.261 21.773 1.00 71.00 82 SER A C 1
ATOM 656 O O . SER A 1 82 ? -2.039 3.283 21.119 1.00 71.00 82 SER A O 1
ATOM 658 N N . ASN A 1 83 ? -1.668 1.095 21.489 1.00 87.38 83 ASN A N 1
ATOM 659 C CA . ASN A 1 83 ? -0.802 0.869 20.342 1.00 87.38 83 ASN A CA 1
ATOM 660 C C . ASN A 1 83 ? -1.550 0.029 19.314 1.00 87.38 83 ASN A C 1
ATOM 662 O O . ASN A 1 83 ? -2.243 -0.919 19.673 1.00 87.38 83 ASN A O 1
ATOM 666 N N . PHE A 1 84 ? -1.400 0.369 18.039 1.00 92.94 84 PHE A N 1
ATOM 667 C CA . PHE A 1 84 ? -1.895 -0.464 16.952 1.00 92.94 84 PHE A CA 1
ATOM 668 C C . PHE A 1 84 ? -0.972 -0.394 15.754 1.00 92.94 84 PHE A C 1
ATOM 670 O O . PHE A 1 84 ? -0.209 0.558 15.578 1.00 92.94 84 PHE A O 1
ATOM 677 N N . ALA A 1 85 ? -1.049 -1.412 14.918 1.00 95.56 85 ALA A N 1
ATOM 678 C CA . ALA A 1 85 ? -0.301 -1.481 13.686 1.00 95.56 85 ALA A CA 1
ATOM 679 C C . ALA A 1 85 ? -1.233 -1.846 12.538 1.00 95.56 85 ALA A C 1
ATOM 681 O O . ALA A 1 85 ? -2.387 -2.244 12.724 1.00 95.56 85 ALA A O 1
ATOM 682 N N . GLY A 1 86 ? -0.741 -1.642 11.330 1.00 97.44 86 GLY A N 1
ATOM 683 C CA . GLY A 1 86 ? -1.507 -1.950 10.149 1.00 97.44 86 GLY A CA 1
ATOM 684 C C . GLY A 1 86 ? -0.644 -2.084 8.920 1.00 97.44 86 GLY A C 1
ATOM 685 O O . GLY A 1 86 ? 0.523 -1.690 8.887 1.00 97.44 86 GLY A O 1
ATOM 686 N N . VAL A 1 87 ? -1.257 -2.631 7.884 1.00 98.62 87 VAL A N 1
ATOM 687 C CA . VAL A 1 87 ? -0.700 -2.651 6.546 1.00 98.62 87 VAL A CA 1
ATOM 688 C C . VAL A 1 87 ? -1.715 -2.081 5.566 1.00 98.62 87 VAL A C 1
ATOM 690 O O . VAL A 1 87 ? -2.898 -2.419 5.611 1.00 98.62 87 VAL A O 1
ATOM 693 N N . VAL A 1 88 ? -1.242 -1.218 4.672 1.00 98.75 88 VAL A N 1
ATOM 694 C CA . VAL A 1 88 ? -1.958 -0.807 3.463 1.00 98.75 88 VAL A CA 1
ATOM 695 C C . VAL A 1 88 ? -1.240 -1.440 2.282 1.00 98.75 88 VAL A C 1
ATOM 697 O O . VAL A 1 88 ? -0.046 -1.214 2.085 1.00 98.75 88 VAL A O 1
ATOM 700 N N . VAL A 1 89 ? -1.959 -2.239 1.503 1.00 98.69 89 VAL A N 1
ATOM 701 C CA . VAL A 1 89 ? -1.437 -2.867 0.289 1.00 98.69 89 VAL A CA 1
ATOM 702 C C . VAL A 1 89 ? -2.203 -2.377 -0.930 1.00 98.69 89 VAL A C 1
ATOM 704 O O . VAL A 1 89 ? -3.432 -2.287 -0.900 1.00 98.69 89 VAL A O 1
ATOM 707 N N . LEU A 1 90 ? -1.481 -2.069 -2.007 1.00 98.56 90 LEU A N 1
ATOM 708 C CA . LEU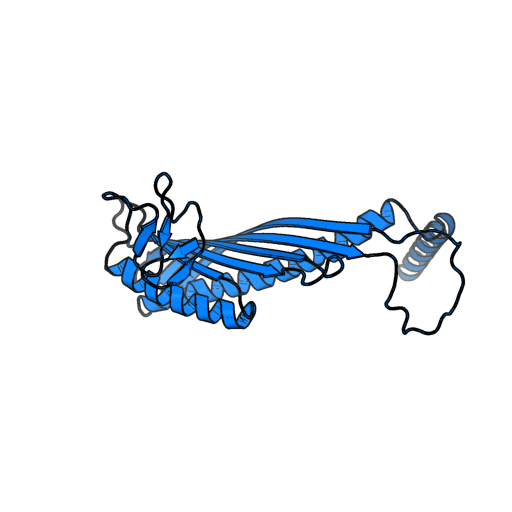 A 1 90 ? -2.050 -1.695 -3.301 1.00 98.56 90 LEU A CA 1
ATOM 709 C C . LEU A 1 90 ? -1.385 -2.506 -4.407 1.00 98.56 90 LEU A C 1
ATOM 711 O O . LEU A 1 90 ? -0.170 -2.700 -4.404 1.00 98.56 90 LEU A O 1
ATOM 715 N N . LYS A 1 91 ? -2.176 -2.957 -5.377 1.00 98.25 91 LYS A N 1
ATOM 716 C CA . LYS A 1 91 ? -1.676 -3.662 -6.553 1.00 98.25 91 LYS A CA 1
ATOM 717 C C . LYS A 1 91 ? -2.375 -3.168 -7.805 1.00 98.25 91 LYS A C 1
ATOM 719 O O . LYS A 1 91 ? -3.599 -3.240 -7.914 1.00 98.25 91 LYS A O 1
ATOM 724 N N . LYS A 1 92 ? -1.588 -2.753 -8.793 1.00 97.75 92 LYS A N 1
ATOM 725 C CA . LYS A 1 92 ? -2.061 -2.472 -10.150 1.00 97.75 92 LYS A CA 1
ATOM 726 C C . LYS A 1 92 ? -1.284 -3.325 -11.130 1.00 97.75 92 LYS A C 1
ATOM 728 O O . LYS A 1 92 ? -0.058 -3.314 -11.159 1.00 97.75 92 LYS A O 1
ATOM 733 N N . THR A 1 93 ? -2.013 -4.062 -11.950 1.00 96.00 93 THR A N 1
ATOM 734 C CA . THR A 1 93 ? -1.451 -4.849 -13.043 1.00 96.00 93 THR A CA 1
ATOM 735 C C . THR A 1 93 ? -1.800 -4.197 -14.369 1.00 96.00 93 THR A C 1
ATOM 737 O O . THR A 1 93 ? -2.925 -3.742 -14.574 1.00 96.00 93 THR A O 1
ATOM 740 N N . MET A 1 94 ? -0.833 -4.178 -15.274 1.00 93.00 94 MET A N 1
ATOM 741 C CA . MET A 1 94 ? -1.011 -3.829 -16.673 1.00 93.00 94 MET A CA 1
ATOM 742 C C . MET A 1 94 ? -0.917 -5.119 -17.484 1.00 93.00 94 MET A C 1
ATOM 744 O O . MET A 1 94 ? 0.173 -5.653 -17.704 1.00 93.00 94 MET A O 1
ATOM 748 N N . SER A 1 95 ? -2.080 -5.635 -17.876 1.00 87.94 95 SER A N 1
ATOM 749 C CA . SER A 1 95 ? -2.191 -6.820 -18.722 1.00 87.94 95 SER A CA 1
ATOM 750 C C . SER A 1 95 ? -2.140 -6.397 -20.191 1.00 87.94 95 SER A C 1
ATOM 752 O O . SER A 1 95 ? -2.927 -5.534 -20.582 1.00 87.94 95 SER A O 1
ATOM 754 N N . PRO A 1 96 ? -1.252 -6.979 -21.009 1.00 87.06 96 PRO A N 1
ATOM 755 C CA . PRO A 1 96 ? -1.146 -6.616 -22.414 1.00 87.06 96 PRO A CA 1
ATOM 756 C C . PRO A 1 96 ? -2.317 -7.233 -23.197 1.00 87.06 96 PRO A C 1
ATOM 758 O O . PRO A 1 96 ? -2.622 -8.416 -23.019 1.00 87.06 96 PRO A O 1
ATOM 761 N N . ALA A 1 97 ? -2.973 -6.470 -24.074 1.00 83.56 97 ALA A N 1
ATOM 762 C CA . ALA A 1 97 ? -4.016 -6.997 -24.959 1.00 83.56 97 ALA A CA 1
ATOM 763 C C . ALA A 1 97 ? -3.415 -7.759 -26.151 1.00 83.56 97 ALA A C 1
ATOM 765 O O . ALA A 1 97 ? -4.048 -8.651 -26.716 1.00 83.56 97 ALA A O 1
ATOM 766 N N . THR A 1 98 ? -2.173 -7.434 -26.521 1.00 83.69 98 THR A N 1
ATOM 767 C CA . THR A 1 98 ? -1.418 -8.104 -27.588 1.00 83.69 98 THR A CA 1
ATOM 768 C C . THR A 1 98 ? -0.001 -8.459 -27.135 1.00 83.69 98 THR A C 1
ATOM 770 O O . THR A 1 98 ? 0.526 -7.883 -26.192 1.00 83.69 98 THR A O 1
ATOM 773 N N . ALA A 1 99 ? 0.667 -9.391 -27.824 1.00 77.62 99 ALA A N 1
ATOM 774 C CA . ALA A 1 99 ? 2.006 -9.863 -27.441 1.00 77.62 99 ALA A CA 1
ATOM 775 C C . ALA A 1 99 ? 3.107 -8.779 -27.454 1.00 77.62 99 ALA A C 1
ATOM 777 O O . ALA A 1 99 ? 4.181 -8.998 -26.890 1.00 77.62 99 ALA A O 1
ATOM 778 N N . TYR A 1 100 ? 2.847 -7.642 -28.101 1.00 79.12 100 TYR A N 1
ATOM 779 C CA . TYR A 1 100 ? 3.797 -6.544 -28.288 1.00 79.12 100 TYR A CA 1
ATOM 780 C C . TYR A 1 100 ? 3.480 -5.322 -27.423 1.00 79.12 100 TYR A C 1
ATOM 782 O O . TYR A 1 100 ? 4.259 -4.370 -27.390 1.00 79.12 100 TYR A O 1
ATOM 790 N N . GLU A 1 101 ? 2.355 -5.338 -26.711 1.00 85.56 101 GLU A N 1
ATOM 791 C CA . GLU A 1 101 ? 2.058 -4.300 -25.736 1.00 85.56 101 GLU A CA 1
ATOM 792 C C . GLU A 1 101 ? 2.900 -4.486 -24.467 1.00 85.56 101 GLU A C 1
ATOM 794 O O . GLU A 1 101 ? 3.201 -5.617 -24.066 1.00 85.56 101 GLU A O 1
ATOM 799 N N . PRO A 1 102 ? 3.296 -3.383 -23.811 1.00 87.56 102 PRO A N 1
ATOM 800 C CA . PRO A 1 102 ? 3.931 -3.446 -22.508 1.00 87.56 102 PRO A CA 1
ATOM 801 C C . PRO A 1 102 ? 3.054 -4.180 -21.493 1.00 87.56 102 PRO A C 1
ATOM 803 O O . PRO A 1 102 ? 1.833 -4.035 -21.475 1.00 87.56 102 PRO A O 1
ATOM 806 N N . SER A 1 103 ? 3.696 -4.903 -20.585 1.00 93.44 103 SER A N 1
ATOM 807 C CA . SER A 1 103 ? 3.047 -5.484 -19.411 1.00 93.44 103 SER A CA 1
ATOM 808 C C . SER A 1 103 ? 3.816 -5.126 -18.151 1.00 93.44 103 SER A C 1
ATOM 810 O O . SER A 1 103 ? 4.982 -4.728 -18.212 1.00 93.44 103 SER A O 1
ATOM 812 N N . GLY A 1 104 ? 3.168 -5.232 -16.999 1.00 94.38 104 GLY A N 1
ATOM 813 C CA . GLY A 1 104 ? 3.834 -4.934 -15.742 1.00 94.38 104 GLY A CA 1
ATOM 814 C C . GLY A 1 104 ? 2.933 -5.012 -14.527 1.00 94.38 104 GLY A C 1
ATOM 815 O O . GLY A 1 104 ? 1.714 -5.158 -14.637 1.00 94.38 104 GLY A O 1
ATOM 816 N N . SER A 1 105 ? 3.542 -4.884 -13.358 1.00 96.69 105 SER A N 1
ATOM 817 C CA . SER A 1 105 ? 2.822 -4.704 -12.108 1.00 96.69 105 SER A CA 1
ATOM 818 C C . SER A 1 105 ? 3.505 -3.676 -11.224 1.00 96.69 105 SER A C 1
ATOM 820 O O . SER A 1 105 ? 4.728 -3.515 -11.236 1.00 96.69 105 SER A O 1
ATOM 822 N N . TRP A 1 106 ? 2.671 -2.983 -10.465 1.00 97.38 106 TRP A N 1
ATOM 823 C CA . TRP A 1 106 ? 3.057 -2.148 -9.350 1.00 97.38 106 TRP A CA 1
ATOM 824 C C . TRP A 1 106 ? 2.432 -2.731 -8.091 1.00 97.38 106 TRP A C 1
ATOM 826 O O . TRP A 1 106 ? 1.213 -2.913 -8.031 1.00 97.38 106 TRP A O 1
ATOM 836 N N . ASP A 1 107 ? 3.265 -2.998 -7.097 1.00 98.00 107 ASP A N 1
ATOM 837 C CA . ASP A 1 107 ? 2.876 -3.569 -5.818 1.00 98.00 107 ASP A CA 1
ATOM 838 C C . ASP A 1 107 ? 3.423 -2.670 -4.699 1.00 98.00 107 ASP A C 1
ATOM 840 O O . ASP A 1 107 ? 4.638 -2.564 -4.522 1.00 98.00 107 ASP A O 1
ATOM 844 N N . SER A 1 108 ? 2.534 -2.024 -3.946 1.00 98.25 108 SER A N 1
ATOM 845 C CA . SER A 1 108 ? 2.860 -1.193 -2.783 1.00 98.25 108 SER A CA 1
ATOM 846 C C . SER A 1 108 ? 2.479 -1.908 -1.492 1.00 98.25 108 SER A C 1
ATOM 848 O O . SER A 1 108 ? 1.365 -2.416 -1.365 1.00 98.25 108 SER A O 1
ATOM 850 N N . ILE A 1 109 ? 3.388 -1.916 -0.517 1.00 98.56 109 ILE A N 1
ATOM 851 C CA . ILE A 1 109 ? 3.184 -2.470 0.825 1.00 98.56 109 ILE A CA 1
ATOM 852 C C . ILE A 1 109 ? 3.639 -1.429 1.848 1.00 98.56 109 ILE A C 1
ATOM 854 O O . ILE A 1 109 ? 4.827 -1.118 1.939 1.00 98.56 109 ILE A O 1
ATOM 858 N N . HIS A 1 110 ? 2.706 -0.915 2.640 1.00 98.69 110 HIS A N 1
ATOM 859 C CA . HIS A 1 110 ? 2.948 0.101 3.660 1.00 98.69 110 HIS A CA 1
ATOM 860 C C . HIS A 1 110 ? 2.599 -0.449 5.032 1.00 98.69 110 HIS A C 1
ATOM 862 O O . HIS A 1 110 ? 1.435 -0.458 5.420 1.00 98.69 110 HIS A O 1
ATOM 868 N N . VAL A 1 111 ? 3.607 -0.903 5.764 1.00 98.44 111 VAL A N 1
ATOM 869 C CA . VAL A 1 111 ? 3.456 -1.379 7.140 1.00 98.44 111 VAL A CA 1
ATOM 870 C C . VAL A 1 111 ? 3.691 -0.207 8.073 1.00 98.44 111 VAL A C 1
ATOM 872 O O . VAL A 1 111 ? 4.702 0.486 7.941 1.00 98.44 111 VAL A O 1
ATOM 875 N N . PHE A 1 112 ? 2.788 0.021 9.017 1.00 97.56 112 PHE A N 1
ATOM 876 C CA . PHE A 1 112 ? 2.934 1.091 9.988 1.00 97.56 112 PHE A CA 1
ATOM 877 C C . PHE A 1 112 ? 2.663 0.628 11.417 1.00 97.56 112 PHE A C 1
ATOM 879 O O . PHE A 1 112 ? 1.834 -0.243 11.666 1.00 97.56 112 PHE A O 1
ATOM 886 N N . GLU A 1 113 ? 3.359 1.259 12.353 1.00 95.69 113 GLU A N 1
ATOM 887 C CA . GLU A 1 113 ? 3.182 1.115 13.795 1.00 95.69 113 GLU A CA 1
ATOM 888 C C . GLU A 1 113 ? 2.766 2.475 14.360 1.00 95.69 113 GLU A C 1
ATOM 890 O O . GLU A 1 113 ? 3.336 3.508 13.994 1.00 95.69 113 GLU A O 1
ATOM 895 N N . THR A 1 114 ? 1.771 2.478 15.244 1.00 94.56 114 THR A N 1
ATOM 896 C CA . THR A 1 114 ? 1.230 3.680 15.883 1.00 94.56 114 THR A CA 1
ATOM 897 C C . THR A 1 114 ? 1.313 3.541 17.395 1.00 94.56 114 THR A C 1
ATOM 899 O O . THR A 1 114 ? 0.832 2.561 17.963 1.00 94.56 114 THR A O 1
ATOM 902 N N . VAL A 1 115 ? 1.882 4.556 18.044 1.00 93.06 115 VAL A N 1
ATOM 903 C CA . VAL A 1 115 ? 1.951 4.670 19.505 1.00 93.06 115 VAL A CA 1
ATOM 904 C C . VAL A 1 115 ? 1.218 5.936 19.933 1.00 93.06 115 VAL A C 1
ATOM 906 O O . VAL A 1 115 ? 1.712 7.049 19.722 1.00 93.06 115 VAL A O 1
ATOM 909 N N . GLU A 1 116 ? 0.032 5.788 20.525 1.00 90.50 116 GLU A N 1
ATOM 910 C CA . GLU A 1 116 ? -0.751 6.922 21.020 1.00 90.50 116 GLU A CA 1
ATOM 911 C C . GLU A 1 116 ? -0.137 7.514 22.304 1.00 90.50 116 GLU A C 1
ATOM 913 O O . GLU A 1 116 ? 0.212 6.814 23.255 1.00 90.50 116 GLU A O 1
ATOM 918 N N . ARG A 1 117 ? -0.024 8.845 22.349 1.00 89.12 117 ARG A N 1
ATOM 919 C CA . ARG A 1 117 ? 0.506 9.641 23.467 1.00 89.12 117 ARG A CA 1
ATOM 920 C C . ARG A 1 117 ? -0.426 10.820 23.755 1.00 89.12 117 ARG A C 1
ATOM 922 O O . ARG A 1 117 ? -0.150 11.973 23.418 1.00 89.12 117 ARG A O 1
ATOM 929 N N . GLY A 1 118 ? -1.568 10.535 24.376 1.00 85.94 118 GLY A N 1
ATOM 930 C CA . GLY A 1 118 ? -2.569 11.551 24.709 1.00 85.94 118 GLY A CA 1
ATOM 931 C C . GLY A 1 118 ? -3.226 12.143 23.459 1.00 85.94 118 GLY A C 1
ATOM 932 O O . GLY A 1 118 ? -4.030 11.482 22.816 1.00 85.94 118 GLY A O 1
ATOM 933 N N . ARG A 1 119 ? -2.910 13.400 23.115 1.00 90.88 119 ARG A N 1
ATOM 934 C CA . ARG A 1 119 ? -3.470 14.101 21.934 1.00 90.88 119 ARG A CA 1
ATOM 935 C C . ARG A 1 119 ? -2.555 14.059 20.709 1.00 90.88 119 ARG A C 1
ATOM 937 O O . ARG A 1 119 ? -2.717 14.858 19.788 1.00 90.88 119 ARG A O 1
ATOM 944 N N . GLN A 1 120 ? -1.563 13.181 20.714 1.00 94.25 120 GLN A N 1
ATOM 945 C CA . GLN A 1 120 ? -0.636 12.960 19.610 1.00 94.25 120 GLN A CA 1
ATOM 946 C C . GLN A 1 120 ? -0.396 11.461 19.459 1.00 94.25 120 GLN A C 1
ATOM 948 O O . GLN A 1 120 ? -0.615 10.703 20.401 1.00 94.25 120 GLN A O 1
ATOM 953 N N . ALA A 1 121 ? 0.064 11.039 18.291 1.00 94.62 121 ALA A N 1
ATOM 954 C CA . ALA A 1 121 ? 0.589 9.701 18.081 1.00 94.62 121 ALA A CA 1
ATOM 955 C C . ALA A 1 121 ? 1.927 9.776 17.359 1.00 94.62 121 ALA A C 1
ATOM 957 O O . ALA A 1 121 ? 2.127 10.625 16.487 1.00 94.62 121 ALA A O 1
ATOM 958 N N . HIS A 1 122 ? 2.802 8.854 17.733 1.00 95.75 122 HIS A N 1
ATOM 959 C CA . HIS A 1 122 ? 4.027 8.569 17.018 1.00 95.75 122 HIS A CA 1
ATOM 960 C C . HIS A 1 122 ? 3.743 7.496 15.970 1.00 95.75 122 HIS A C 1
ATOM 962 O O . HIS A 1 122 ? 3.186 6.448 16.303 1.00 95.75 122 HIS A O 1
ATOM 968 N N . TYR A 1 123 ? 4.122 7.754 14.725 1.00 97.06 123 TYR A N 1
ATOM 969 C CA . TYR A 1 123 ? 3.917 6.854 13.599 1.00 97.06 123 TYR A CA 1
ATOM 970 C C . TYR A 1 123 ? 5.259 6.436 13.034 1.00 97.06 123 TYR A C 1
ATOM 972 O O . TYR A 1 123 ? 6.079 7.287 12.689 1.00 97.06 123 TYR A O 1
ATOM 980 N N . LYS A 1 124 ? 5.436 5.136 12.841 1.00 97.69 124 LYS A N 1
ATOM 981 C CA . LYS A 1 124 ? 6.566 4.562 12.119 1.00 97.69 124 LYS A CA 1
ATOM 982 C C . LYS A 1 124 ? 6.046 3.852 10.888 1.00 97.69 124 LYS A C 1
ATOM 984 O O . LYS A 1 124 ? 5.293 2.897 11.003 1.00 97.69 124 LYS A O 1
ATOM 989 N N . LEU A 1 125 ? 6.450 4.317 9.713 1.00 98.56 125 LEU A N 1
ATOM 990 C CA . LEU A 1 125 ? 6.030 3.793 8.419 1.00 98.56 125 LEU A CA 1
ATOM 991 C C . LEU A 1 125 ? 7.212 3.113 7.730 1.00 98.56 125 LEU A C 1
ATOM 993 O O . LEU A 1 125 ? 8.242 3.741 7.493 1.00 98.56 125 LEU A O 1
ATOM 997 N N . THR A 1 126 ? 7.033 1.853 7.346 1.00 98.50 126 THR A N 1
ATOM 998 C CA . THR A 1 126 ? 7.927 1.091 6.472 1.00 98.50 126 THR A CA 1
ATOM 999 C C . THR A 1 126 ? 7.200 0.804 5.167 1.00 98.50 126 THR A C 1
ATOM 1001 O O . THR A 1 126 ? 6.217 0.072 5.138 1.00 98.50 126 THR A O 1
ATOM 1004 N N . SER A 1 127 ? 7.673 1.398 4.077 1.00 98.50 127 SER A N 1
ATOM 1005 C CA . SER A 1 127 ? 7.061 1.269 2.755 1.00 98.50 127 SER A CA 1
ATOM 1006 C C . SER A 1 127 ? 7.974 0.507 1.814 1.00 98.50 127 SER A C 1
ATOM 1008 O O . SER A 1 127 ? 9.160 0.820 1.721 1.00 98.50 127 SER A O 1
ATOM 1010 N N . THR A 1 128 ? 7.415 -0.462 1.101 1.00 98.12 128 THR A N 1
ATOM 1011 C CA . THR A 1 128 ? 8.084 -1.203 0.034 1.00 98.12 128 THR A CA 1
ATOM 1012 C C . THR A 1 128 ? 7.265 -1.090 -1.239 1.00 98.12 128 THR A C 1
ATOM 1014 O O . THR A 1 128 ? 6.075 -1.382 -1.230 1.00 98.12 128 THR A O 1
ATOM 1017 N N . VAL A 1 129 ? 7.911 -0.696 -2.333 1.00 97.44 129 VAL A N 1
ATOM 1018 C CA . VAL A 1 129 ? 7.330 -0.743 -3.678 1.00 97.44 129 VAL A CA 1
ATOM 1019 C C . VAL A 1 129 ? 8.096 -1.759 -4.500 1.00 97.44 129 VAL A C 1
ATOM 1021 O O . VAL A 1 129 ? 9.327 -1.717 -4.545 1.00 97.44 129 VAL A O 1
ATOM 1024 N N . MET A 1 130 ? 7.372 -2.649 -5.167 1.00 95.75 130 MET A N 1
ATOM 1025 C CA . MET A 1 130 ? 7.902 -3.570 -6.164 1.00 95.75 130 MET A CA 1
ATOM 1026 C C . MET A 1 130 ? 7.338 -3.183 -7.527 1.00 95.75 130 MET A C 1
ATOM 1028 O O . MET A 1 130 ? 6.135 -2.979 -7.688 1.00 95.75 130 MET A O 1
ATOM 1032 N N . LEU A 1 131 ? 8.230 -3.062 -8.503 1.00 94.88 131 LEU A N 1
ATOM 1033 C CA . LEU A 1 131 ? 7.899 -2.700 -9.870 1.00 94.88 131 LEU A CA 1
ATOM 1034 C C . LEU A 1 131 ? 8.408 -3.789 -10.799 1.00 94.88 131 LEU A C 1
ATOM 1036 O O . LEU A 1 131 ? 9.575 -4.177 -10.732 1.00 94.88 131 LEU A O 1
ATOM 1040 N N . GLN A 1 132 ? 7.544 -4.231 -11.702 1.00 94.38 132 GLN A N 1
ATOM 1041 C CA . GLN A 1 132 ? 7.904 -5.068 -12.832 1.00 94.38 132 GLN A CA 1
ATOM 1042 C C . GLN A 1 132 ? 7.372 -4.431 -14.110 1.00 94.38 132 GLN A C 1
ATOM 1044 O O . GLN A 1 132 ? 6.198 -4.086 -14.200 1.00 94.38 132 GLN A O 1
ATOM 1049 N N . LEU A 1 133 ? 8.235 -4.298 -15.109 1.00 91.88 133 LEU A N 1
ATOM 1050 C CA . LEU A 1 133 ? 7.914 -3.778 -16.430 1.00 91.88 133 LEU A CA 1
ATOM 1051 C C . LEU A 1 133 ? 8.553 -4.682 -17.473 1.00 91.88 133 LEU A C 1
ATOM 1053 O O . LEU A 1 133 ? 9.761 -4.901 -17.458 1.00 91.88 133 LEU A O 1
ATOM 1057 N N . ILE A 1 134 ? 7.748 -5.189 -18.394 1.00 90.81 134 ILE A N 1
ATOM 1058 C CA . ILE A 1 134 ? 8.206 -6.001 -19.514 1.00 90.81 134 ILE A CA 1
ATOM 1059 C C . ILE A 1 134 ? 7.742 -5.315 -20.789 1.00 90.81 134 ILE A C 1
ATOM 1061 O O . ILE A 1 134 ? 6.550 -5.087 -20.998 1.00 90.81 134 ILE A O 1
ATOM 1065 N N . THR A 1 135 ? 8.694 -5.000 -21.657 1.00 87.69 135 THR A N 1
ATOM 1066 C CA . THR A 1 135 ? 8.423 -4.467 -22.992 1.00 87.69 135 THR A CA 1
ATOM 1067 C C . THR A 1 135 ? 8.959 -5.437 -24.027 1.00 87.69 135 THR A C 1
ATOM 1069 O O . THR A 1 135 ? 10.106 -5.876 -23.948 1.00 87.69 135 THR A O 1
ATOM 1072 N N . ARG A 1 136 ? 8.117 -5.789 -24.997 1.00 84.50 136 ARG A N 1
ATOM 1073 C CA . ARG A 1 136 ? 8.481 -6.650 -26.119 1.00 84.50 136 ARG A CA 1
ATOM 1074 C C . ARG A 1 136 ? 8.381 -5.835 -27.381 1.00 84.50 136 ARG A C 1
ATOM 1076 O O . ARG A 1 136 ? 7.318 -5.316 -27.705 1.00 84.50 136 ARG A O 1
ATOM 1083 N N . ARG A 1 137 ? 9.483 -5.717 -28.106 1.00 69.12 137 ARG A N 1
ATOM 1084 C CA . ARG A 1 137 ? 9.434 -5.189 -29.462 1.00 69.12 137 ARG A CA 1
ATOM 1085 C C . ARG A 1 137 ? 9.346 -6.375 -30.405 1.00 69.12 137 ARG A C 1
ATOM 1087 O O . ARG A 1 137 ? 10.238 -7.212 -30.388 1.00 69.12 137 ARG A O 1
ATOM 1094 N N . GLY A 1 138 ? 8.258 -6.439 -31.166 1.00 56.81 138 GLY A N 1
ATOM 1095 C CA . GLY A 1 138 ? 8.118 -7.362 -32.281 1.00 56.81 138 GLY A CA 1
ATOM 1096 C C . GLY A 1 138 ? 8.718 -6.782 -33.549 1.00 56.81 138 GLY A C 1
ATOM 1097 O O . GLY A 1 138 ? 8.645 -5.573 -33.797 1.00 56.81 138 GLY A O 1
ATOM 1098 N N . SER A 1 139 ? 9.285 -7.646 -34.382 1.00 53.97 139 SER A N 1
ATOM 1099 C CA . SER A 1 139 ? 9.522 -7.310 -35.780 1.00 53.97 139 SER A CA 1
ATOM 1100 C C . SER A 1 139 ? 8.194 -7.276 -36.552 1.00 53.97 139 SER A C 1
ATOM 1102 O O . SER A 1 139 ? 7.563 -8.315 -36.700 1.00 53.97 139 SER A O 1
ATOM 1104 N N . GLU A 1 140 ? 7.880 -6.092 -37.092 1.00 51.69 140 GLU A N 1
ATOM 1105 C CA . GLU A 1 140 ? 6.966 -5.789 -38.213 1.00 51.69 140 GLU A CA 1
ATOM 1106 C C . GLU A 1 140 ? 5.513 -5.343 -37.920 1.00 51.69 140 GLU A C 1
ATOM 1108 O O . GLU A 1 140 ? 4.755 -5.978 -37.199 1.00 51.69 140 GLU A O 1
ATOM 1113 N N . VAL A 1 141 ? 5.149 -4.259 -38.634 1.00 45.22 141 VAL A N 1
ATOM 1114 C CA . VAL A 1 141 ? 3.818 -3.659 -38.886 1.00 45.22 141 VAL A CA 1
ATOM 1115 C C . VAL A 1 141 ? 3.339 -2.542 -37.941 1.00 45.22 141 VAL A C 1
ATOM 1117 O O . VAL A 1 141 ? 2.254 -2.602 -37.390 1.00 45.22 141 VAL A O 1
ATOM 1120 N N . ASP A 1 142 ? 4.106 -1.450 -37.847 1.00 42.31 142 ASP A N 1
ATOM 1121 C CA . ASP A 1 142 ? 3.518 -0.098 -37.702 1.00 42.31 142 ASP A CA 1
ATOM 1122 C C . ASP A 1 142 ? 4.424 0.986 -38.316 1.00 42.31 142 ASP A C 1
ATOM 1124 O O . ASP A 1 142 ? 4.673 2.076 -37.797 1.00 42.31 142 ASP A O 1
ATOM 1128 N N . SER A 1 143 ? 4.950 0.674 -39.499 1.00 40.59 143 SER A N 1
ATOM 1129 C CA . SER A 1 143 ? 5.596 1.647 -40.376 1.00 40.59 143 SER A CA 1
ATOM 1130 C C . SER A 1 143 ? 4.530 2.490 -41.088 1.00 40.59 143 SER A C 1
ATOM 1132 O O . SER A 1 143 ? 4.315 2.347 -42.286 1.00 40.59 143 SER A O 1
ATOM 1134 N N . LYS A 1 144 ? 3.860 3.391 -40.361 1.00 38.78 144 LYS A N 1
ATOM 1135 C CA . LYS A 1 144 ? 3.196 4.572 -40.953 1.00 38.78 144 LYS A CA 1
ATOM 1136 C C . LYS A 1 144 ? 4.020 5.852 -40.759 1.00 38.78 144 LYS A C 1
ATOM 1138 O O . LYS A 1 144 ? 3.483 6.952 -40.735 1.00 38.78 144 LYS A O 1
ATOM 1143 N N . GLY A 1 145 ? 5.338 5.707 -40.627 1.00 44.00 145 GLY A N 1
ATOM 1144 C CA . GLY A 1 145 ? 6.301 6.797 -40.782 1.00 44.00 145 GLY A CA 1
ATOM 1145 C C . GLY A 1 145 ? 6.965 6.717 -42.160 1.00 44.00 145 GLY A C 1
ATOM 1146 O O . GLY A 1 145 ? 7.099 5.605 -42.679 1.00 44.00 145 GLY A O 1
ATOM 1147 N N . PRO A 1 146 ? 7.378 7.847 -42.766 1.00 38.34 146 PRO A N 1
ATOM 1148 C CA . PRO A 1 146 ? 8.016 7.841 -44.075 1.00 38.34 146 PRO A CA 1
ATOM 1149 C C . PRO A 1 146 ? 9.242 6.932 -44.041 1.00 38.34 146 PRO A C 1
ATOM 1151 O O . PRO A 1 146 ? 10.080 7.035 -43.143 1.00 38.34 146 PRO A O 1
ATOM 1154 N N . ALA A 1 147 ? 9.312 6.023 -45.009 1.00 44.78 147 ALA A N 1
ATOM 1155 C CA . ALA A 1 147 ? 10.444 5.144 -45.216 1.00 44.78 147 ALA A CA 1
ATOM 1156 C C . ALA A 1 147 ? 11.676 5.986 -45.560 1.00 44.78 147 ALA A C 1
ATOM 1158 O O . ALA A 1 147 ? 11.893 6.324 -46.719 1.00 44.78 147 ALA A O 1
ATOM 1159 N N . ASP A 1 148 ? 12.480 6.321 -44.554 1.00 40.50 148 ASP A N 1
ATOM 1160 C CA . ASP A 1 148 ? 13.766 6.958 -44.774 1.00 40.50 148 ASP A CA 1
ATOM 1161 C C . ASP A 1 148 ? 14.887 6.184 -44.070 1.00 40.50 148 ASP A C 1
ATOM 1163 O O . ASP A 1 148 ? 14.990 6.126 -42.846 1.00 40.50 148 ASP A O 1
ATOM 1167 N N . LYS A 1 149 ? 15.750 5.634 -44.933 1.00 41.69 149 LYS A N 1
ATOM 1168 C CA . LYS A 1 149 ? 17.140 5.198 -44.723 1.00 41.69 149 LYS A CA 1
ATOM 1169 C C . LYS A 1 149 ? 17.383 3.813 -44.108 1.00 41.69 149 LYS A C 1
ATOM 1171 O O . LYS A 1 149 ? 17.490 3.619 -42.902 1.00 41.69 149 LYS A O 1
ATOM 1176 N N . LYS A 1 150 ? 17.605 2.881 -45.046 1.00 42.19 150 LYS A N 1
ATOM 1177 C CA . LYS A 1 150 ? 18.471 1.687 -45.009 1.00 42.19 150 LYS A CA 1
ATOM 1178 C C . LYS A 1 150 ? 19.427 1.629 -43.801 1.00 42.19 150 LYS A C 1
ATOM 1180 O O . LYS A 1 150 ? 20.538 2.153 -43.859 1.00 42.19 150 LYS A O 1
ATOM 1185 N N . GLY A 1 151 ? 19.010 0.936 -42.743 1.00 47.69 151 GLY A N 1
ATOM 1186 C CA . GLY A 1 151 ? 19.933 0.211 -41.864 1.00 47.69 151 GLY A CA 1
ATOM 1187 C C . GLY A 1 151 ? 20.337 -1.120 -42.518 1.00 47.69 151 GLY A C 1
ATOM 1188 O O . GLY A 1 151 ? 19.673 -1.532 -43.472 1.00 47.69 151 GLY A O 1
ATOM 1189 N N . PRO A 1 152 ? 21.411 -1.787 -42.060 1.00 43.78 152 PRO A N 1
ATOM 1190 C CA . PRO A 1 152 ? 21.855 -3.045 -42.650 1.00 43.78 152 PRO A CA 1
ATOM 1191 C C . PRO A 1 152 ? 20.729 -4.084 -42.562 1.00 43.78 152 PRO A C 1
ATOM 1193 O O . PRO A 1 152 ? 20.135 -4.289 -41.502 1.00 43.78 152 PRO A O 1
ATOM 1196 N N . GLU A 1 153 ? 20.401 -4.673 -43.710 1.00 42.59 153 GLU A N 1
ATOM 1197 C CA . GLU A 1 153 ? 19.319 -5.639 -43.884 1.00 42.59 153 GLU A CA 1
ATOM 1198 C C . GLU A 1 153 ? 19.480 -6.831 -42.923 1.00 42.59 153 GLU A C 1
ATOM 1200 O O . GLU A 1 153 ? 20.555 -7.421 -42.823 1.00 42.59 153 GLU A O 1
ATOM 1205 N N . GLY A 1 154 ? 18.401 -7.196 -42.218 1.00 44.78 154 GLY A N 1
ATOM 1206 C CA . GLY A 1 154 ? 18.272 -8.510 -41.571 1.00 44.78 154 GLY A CA 1
ATOM 1207 C C . GLY A 1 154 ? 18.188 -8.555 -40.042 1.00 44.78 154 GLY A C 1
ATOM 1208 O O . GLY A 1 154 ? 17.974 -9.635 -39.496 1.00 44.78 154 GLY A O 1
ATOM 1209 N N . TRP A 1 155 ? 18.309 -7.441 -39.313 1.00 43.97 155 TRP A N 1
ATOM 1210 C CA . TRP A 1 155 ? 18.138 -7.484 -37.852 1.00 43.97 155 TRP A CA 1
ATOM 1211 C C . TRP A 1 155 ? 16.655 -7.471 -37.475 1.00 43.97 155 TRP A C 1
ATOM 1213 O O . TRP A 1 155 ? 16.041 -6.408 -37.353 1.00 43.97 155 TRP A O 1
ATOM 1223 N N . LYS A 1 156 ? 16.081 -8.662 -37.255 1.00 51.56 156 LYS A N 1
ATOM 1224 C CA . LYS A 1 156 ? 14.819 -8.803 -36.521 1.00 51.56 156 LYS A CA 1
ATOM 1225 C C . LYS A 1 156 ? 14.993 -8.125 -35.164 1.00 51.56 156 LYS A C 1
ATOM 1227 O O . LYS A 1 156 ? 15.786 -8.571 -34.340 1.00 51.56 156 LYS A O 1
ATOM 1232 N N . ARG A 1 157 ? 14.277 -7.022 -34.939 1.00 55.19 157 ARG A N 1
ATOM 1233 C CA . ARG A 1 157 ? 14.190 -6.370 -33.626 1.00 55.19 157 ARG A CA 1
ATOM 1234 C C . ARG A 1 157 ? 13.206 -7.140 -32.748 1.00 55.19 157 ARG A C 1
ATOM 1236 O O . ARG A 1 157 ? 12.213 -6.564 -32.331 1.00 55.19 157 ARG A O 1
ATOM 1243 N N . ASP A 1 158 ? 13.486 -8.421 -32.528 1.00 57.91 158 ASP A N 1
ATOM 1244 C CA . ASP A 1 158 ? 12.863 -9.199 -31.462 1.00 57.91 158 ASP A CA 1
ATOM 1245 C C . ASP A 1 158 ? 13.715 -8.975 -30.217 1.00 57.91 158 ASP A C 1
ATOM 1247 O O . ASP A 1 158 ? 14.840 -9.462 -30.105 1.00 57.91 158 ASP A O 1
ATOM 1251 N N . GLY A 1 159 ? 13.218 -8.129 -29.325 1.00 74.94 159 GLY A N 1
ATOM 1252 C CA . GLY A 1 159 ? 13.901 -7.800 -28.085 1.00 74.94 159 GLY A CA 1
ATOM 1253 C C . GLY A 1 159 ? 12.889 -7.680 -26.966 1.00 74.94 159 GLY A C 1
ATOM 1254 O O . GLY A 1 159 ? 11.991 -6.839 -27.034 1.00 74.94 159 GLY A O 1
ATOM 1255 N N . GLU A 1 160 ? 13.044 -8.517 -25.946 1.00 85.38 160 GLU A N 1
ATOM 1256 C CA . GLU A 1 160 ? 12.365 -8.346 -24.669 1.00 85.38 160 GLU A CA 1
ATOM 1257 C C . GLU A 1 160 ? 13.294 -7.580 -23.726 1.00 85.38 160 GLU A C 1
ATOM 1259 O O . GLU A 1 160 ? 14.454 -7.947 -23.537 1.00 85.38 160 GLU A O 1
ATOM 1264 N N . VAL A 1 161 ? 12.781 -6.504 -23.137 1.00 87.06 161 VAL A N 1
ATOM 1265 C CA . VAL A 1 161 ? 13.420 -5.814 -22.019 1.00 87.06 161 VAL A CA 1
ATOM 1266 C C . VAL A 1 161 ? 12.519 -6.004 -20.813 1.00 87.06 161 VAL A C 1
ATOM 1268 O O . VAL A 1 161 ? 11.400 -5.490 -20.786 1.00 87.06 161 VAL A O 1
ATOM 1271 N N . SER A 1 162 ? 13.025 -6.743 -19.830 1.00 90.38 162 SER A N 1
ATOM 1272 C CA . SER A 1 162 ? 12.408 -6.898 -18.517 1.00 90.38 162 SER A CA 1
ATOM 1273 C C . SER A 1 162 ? 13.180 -6.064 -17.506 1.00 90.38 162 SER A C 1
ATOM 1275 O O . SER A 1 162 ? 14.398 -6.198 -17.374 1.00 90.38 162 SER A O 1
ATOM 1277 N N . LEU A 1 163 ? 12.468 -5.196 -16.802 1.00 89.62 163 LEU A N 1
ATOM 1278 C CA . LEU A 1 163 ? 13.001 -4.335 -15.768 1.00 89.62 163 LEU A CA 1
ATOM 1279 C C . LEU A 1 163 ? 12.175 -4.531 -14.501 1.00 89.62 163 LEU A C 1
ATOM 1281 O O . LEU A 1 163 ? 10.982 -4.233 -14.465 1.00 89.62 163 LEU A O 1
ATOM 1285 N N . SER A 1 164 ? 12.817 -5.056 -13.467 1.00 91.88 164 SER A N 1
ATOM 1286 C CA . SER A 1 164 ? 12.147 -5.448 -12.234 1.00 91.88 164 SER A CA 1
ATOM 1287 C C . SER A 1 164 ? 12.993 -5.152 -11.011 1.00 91.88 164 SER A C 1
ATOM 1289 O O . SER A 1 164 ? 14.219 -5.259 -11.059 1.00 91.88 164 SER A O 1
ATOM 1291 N N . GLY A 1 165 ? 12.332 -4.902 -9.891 1.00 91.25 165 GLY A N 1
ATOM 1292 C CA . GLY A 1 165 ? 12.968 -4.864 -8.583 1.00 91.25 165 GLY A CA 1
ATOM 1293 C C . GLY A 1 165 ? 12.101 -4.162 -7.551 1.00 91.25 165 GLY A C 1
ATOM 1294 O O . GLY A 1 165 ? 10.918 -3.901 -7.769 1.00 91.25 165 GLY A O 1
ATOM 1295 N N . SER A 1 166 ? 12.705 -3.870 -6.405 1.00 93.50 166 SER A N 1
ATOM 1296 C CA . SER A 1 166 ? 12.003 -3.318 -5.255 1.00 93.50 166 SER A CA 1
ATOM 1297 C C . SER A 1 166 ? 12.785 -2.196 -4.583 1.00 93.50 166 SER A C 1
ATOM 1299 O O . SER A 1 166 ? 14.004 -2.071 -4.730 1.00 93.50 166 SER A O 1
ATOM 1301 N N . MET A 1 167 ? 12.070 -1.351 -3.848 1.00 94.69 167 MET A N 1
ATOM 1302 C CA . MET A 1 167 ? 12.640 -0.304 -3.014 1.00 94.69 167 MET A CA 1
ATOM 1303 C C . MET A 1 167 ? 11.905 -0.255 -1.684 1.00 94.69 167 MET A C 1
ATOM 1305 O O . MET A 1 167 ? 10.687 -0.118 -1.668 1.00 94.69 167 MET A O 1
ATOM 1309 N N . THR A 1 168 ? 12.662 -0.297 -0.588 1.00 96.94 168 THR A N 1
ATOM 1310 C CA . THR A 1 168 ? 12.133 -0.138 0.771 1.00 96.94 168 THR A CA 1
ATOM 1311 C C . THR A 1 168 ? 12.658 1.149 1.406 1.00 96.94 168 THR A C 1
ATOM 1313 O O . THR A 1 168 ? 13.837 1.506 1.267 1.00 96.94 168 THR A O 1
ATOM 1316 N N . ARG A 1 169 ? 11.775 1.872 2.097 1.00 97.50 169 ARG A N 1
ATOM 1317 C CA . ARG A 1 169 ? 12.063 3.105 2.838 1.00 97.50 169 ARG A CA 1
ATOM 1318 C C . ARG A 1 169 ? 11.326 3.112 4.170 1.00 97.50 169 ARG A C 1
ATOM 1320 O O . ARG A 1 169 ? 10.275 2.495 4.310 1.00 97.50 169 ARG A O 1
ATOM 1327 N N . GLN A 1 170 ? 11.888 3.833 5.134 1.00 97.62 170 GLN A N 1
ATOM 1328 C CA . GLN A 1 170 ? 11.297 4.026 6.453 1.00 97.62 170 GLN A CA 1
ATOM 1329 C C . GLN A 1 170 ? 11.211 5.513 6.786 1.00 97.62 170 GLN A C 1
ATOM 1331 O O . GLN A 1 170 ? 12.061 6.298 6.359 1.00 97.62 170 GLN A O 1
ATOM 1336 N N . SER A 1 171 ? 10.187 5.895 7.541 1.00 97.19 171 SER A N 1
ATOM 1337 C CA . SER A 1 171 ? 10.033 7.238 8.098 1.00 97.19 171 SER A CA 1
ATOM 1338 C C . SER A 1 171 ? 9.256 7.201 9.403 1.00 97.19 171 SER A C 1
ATOM 1340 O O . SER A 1 171 ? 8.281 6.460 9.510 1.00 97.19 171 SER A O 1
ATOM 1342 N N . GLU A 1 172 ? 9.629 8.067 10.337 1.00 97.50 172 GLU A N 1
ATOM 1343 C CA . GLU A 1 172 ? 8.961 8.226 11.627 1.00 97.50 172 GLU A CA 1
ATOM 1344 C C . GLU A 1 172 ? 8.534 9.681 11.816 1.00 97.50 172 GLU A C 1
ATOM 1346 O O . GLU A 1 172 ? 9.297 10.588 11.473 1.00 97.50 172 GLU A O 1
ATOM 1351 N N . GLN A 1 173 ? 7.313 9.910 12.303 1.00 96.25 173 GLN A N 1
ATOM 1352 C CA . GLN A 1 173 ? 6.754 11.250 12.513 1.00 96.25 173 GLN A CA 1
ATOM 1353 C C . GLN A 1 173 ? 5.745 11.260 13.667 1.00 96.25 173 GLN A C 1
ATOM 1355 O O . GLN A 1 173 ? 4.983 10.311 13.840 1.00 96.25 173 GLN A O 1
ATOM 1360 N N . ASP A 1 174 ? 5.693 12.362 14.415 1.00 96.56 174 ASP A N 1
ATOM 1361 C CA . ASP A 1 174 ? 4.657 12.615 15.419 1.00 96.56 174 ASP A CA 1
ATOM 1362 C C . ASP A 1 174 ? 3.576 13.536 14.839 1.00 96.56 174 ASP A C 1
ATOM 1364 O O . ASP A 1 174 ? 3.875 14.639 14.376 1.00 96.56 174 ASP A O 1
ATOM 1368 N N . TRP A 1 175 ? 2.310 13.116 14.905 1.00 96.44 175 TRP A N 1
ATOM 1369 C CA . TRP A 1 175 ? 1.171 13.919 14.442 1.00 96.44 175 TRP A CA 1
ATOM 1370 C C . TRP A 1 175 ? 0.098 14.073 15.526 1.00 96.44 175 TRP A C 1
ATOM 1372 O O . TRP A 1 175 ? -0.110 13.165 16.337 1.00 96.44 175 TRP A O 1
ATOM 1382 N N . PRO A 1 176 ? -0.615 15.215 15.564 1.00 95.56 176 PRO A N 1
ATOM 1383 C CA . PRO A 1 176 ? -1.714 15.422 16.492 1.00 95.56 176 PRO A CA 1
ATOM 1384 C C . PRO A 1 176 ? -2.916 14.525 16.171 1.00 95.56 176 PRO A C 1
ATOM 1386 O O . PRO A 1 176 ? -3.186 14.189 15.016 1.00 95.56 176 PRO A O 1
ATOM 1389 N N . LEU A 1 177 ? -3.658 14.185 17.222 1.00 93.62 177 LEU A N 1
ATOM 1390 C CA . LEU A 1 177 ? -4.908 13.434 17.187 1.00 93.62 177 LEU A CA 1
ATOM 1391 C C . LEU A 1 177 ? -6.051 14.325 17.667 1.00 93.62 177 LEU A C 1
ATOM 1393 O O . LEU A 1 177 ? -6.017 14.854 18.784 1.00 93.62 177 LEU A O 1
ATOM 1397 N N . GLN A 1 178 ? -7.067 14.491 16.825 1.00 89.75 178 GLN A N 1
ATOM 1398 C CA . GLN A 1 178 ? -8.329 15.120 17.220 1.00 89.75 178 GLN A CA 1
ATOM 1399 C C . GLN A 1 178 ? -9.350 14.058 17.632 1.00 89.75 178 GLN A C 1
ATOM 1401 O O . GLN A 1 178 ? -10.054 14.222 18.625 1.00 89.75 178 GLN A O 1
ATOM 1406 N N . ASP A 1 179 ? -9.377 12.960 16.885 1.00 89.00 179 ASP A N 1
ATOM 1407 C CA . ASP A 1 179 ? -10.257 11.810 17.033 1.00 89.00 179 ASP A CA 1
ATOM 1408 C C . ASP A 1 179 ? -9.597 10.556 16.427 1.00 89.00 179 ASP A C 1
ATOM 1410 O O . ASP A 1 179 ? -8.488 10.615 15.896 1.00 89.00 179 ASP A O 1
ATOM 1414 N N . SER A 1 180 ? -10.274 9.405 16.473 1.00 84.44 180 SER A N 1
ATOM 1415 C CA . SER A 1 180 ? -9.729 8.173 15.884 1.00 84.44 180 SER A CA 1
ATOM 1416 C C . SER A 1 180 ? -9.604 8.230 14.354 1.00 84.44 180 SER A C 1
ATOM 1418 O O . SER A 1 180 ? -8.713 7.595 13.798 1.00 84.44 180 SER A O 1
ATOM 1420 N N . ALA A 1 181 ? -10.443 9.005 13.657 1.00 90.00 181 ALA A N 1
ATOM 1421 C CA . ALA A 1 181 ? -10.343 9.166 12.203 1.00 90.00 181 ALA A CA 1
ATOM 1422 C C . ALA A 1 181 ? -9.079 9.945 11.785 1.00 90.00 181 ALA A C 1
ATOM 1424 O O . ALA A 1 181 ? -8.564 9.758 10.678 1.00 90.00 181 ALA A O 1
ATOM 1425 N N . SER A 1 182 ? -8.521 10.754 12.693 1.00 95.31 182 SER A N 1
ATOM 1426 C CA . SER A 1 182 ? -7.247 11.453 12.501 1.00 95.31 182 SER A CA 1
ATOM 1427 C C . SER A 1 182 ? -6.107 10.497 12.132 1.00 95.31 182 SER A C 1
ATOM 1429 O O . SER A 1 182 ? -5.241 10.875 11.345 1.00 95.31 182 SER A O 1
ATOM 1431 N N . HIS A 1 183 ? -6.123 9.249 12.621 1.00 95.69 183 HIS A N 1
ATOM 1432 C CA . HIS A 1 183 ? -5.120 8.247 12.246 1.00 95.69 183 HIS A CA 1
ATOM 1433 C C . HIS A 1 183 ? -5.108 7.974 10.744 1.00 95.69 183 HIS A C 1
ATOM 1435 O O . HIS A 1 183 ? -4.043 8.007 10.135 1.00 95.69 183 HIS A O 1
ATOM 1441 N N . ILE A 1 184 ? -6.279 7.779 10.130 1.00 97.06 184 ILE A N 1
ATOM 1442 C CA . ILE A 1 184 ? -6.395 7.506 8.689 1.00 97.06 184 ILE A CA 1
ATOM 1443 C C . ILE A 1 184 ? -5.823 8.677 7.889 1.00 97.06 184 ILE A C 1
ATOM 1445 O O . ILE A 1 184 ? -5.064 8.475 6.947 1.00 97.06 184 ILE A O 1
ATOM 1449 N N . THR A 1 185 ? -6.125 9.909 8.305 1.00 96.94 185 THR A N 1
ATOM 1450 C CA . THR A 1 185 ? -5.614 11.115 7.639 1.00 96.94 185 THR A CA 1
ATOM 1451 C C . THR A 1 185 ? -4.095 11.242 7.778 1.00 96.94 185 THR A C 1
ATOM 1453 O O . THR A 1 185 ? -3.410 11.539 6.800 1.00 96.94 185 THR A O 1
ATOM 1456 N N . ASN A 1 186 ? -3.551 11.018 8.976 1.00 97.44 186 ASN A N 1
ATOM 1457 C CA . ASN A 1 186 ? -2.113 11.122 9.230 1.00 97.44 186 ASN A CA 1
ATOM 1458 C C . ASN A 1 186 ? -1.329 10.033 8.478 1.00 97.44 186 ASN A C 1
ATOM 1460 O O . ASN A 1 186 ? -0.354 10.342 7.795 1.00 97.44 186 ASN A O 1
ATOM 1464 N N . ILE A 1 187 ? -1.792 8.780 8.532 1.00 97.69 187 ILE A N 1
ATOM 1465 C CA . ILE A 1 187 ? -1.183 7.648 7.817 1.00 97.69 187 ILE A CA 1
ATOM 1466 C C . ILE A 1 187 ? -1.298 7.846 6.303 1.00 97.69 187 ILE A C 1
ATOM 1468 O O . ILE A 1 187 ? -0.316 7.654 5.591 1.00 97.69 187 ILE A O 1
ATOM 1472 N N . GLY A 1 188 ? -2.460 8.288 5.815 1.00 97.88 188 GLY A N 1
ATOM 1473 C CA . GLY A 1 188 ? -2.686 8.597 4.403 1.00 97.88 188 GLY A CA 1
ATOM 1474 C C . GLY A 1 188 ? -1.680 9.609 3.861 1.00 97.88 188 GLY A C 1
ATOM 1475 O O . GLY A 1 188 ? -1.040 9.340 2.849 1.00 97.88 188 GLY A O 1
ATOM 1476 N N . LYS A 1 189 ? -1.449 10.716 4.581 1.00 97.44 189 LYS A N 1
ATOM 1477 C CA . LYS A 1 189 ? -0.428 11.716 4.214 1.00 97.44 189 LYS A CA 1
ATOM 1478 C C . LYS A 1 189 ? 0.981 11.131 4.184 1.00 97.44 189 LYS A C 1
ATOM 1480 O O . LYS A 1 189 ? 1.730 11.375 3.242 1.00 97.44 189 LYS A O 1
ATOM 1485 N N . MET A 1 190 ? 1.350 10.351 5.202 1.00 98.12 190 MET A N 1
ATOM 1486 C CA . MET A 1 190 ? 2.676 9.730 5.256 1.00 98.12 190 MET A CA 1
ATOM 1487 C C . MET A 1 190 ? 2.899 8.758 4.092 1.00 98.12 190 MET A C 1
ATOM 1489 O O . MET A 1 190 ? 3.980 8.754 3.504 1.00 98.12 190 MET A O 1
ATOM 1493 N N . ILE A 1 191 ? 1.885 7.959 3.745 1.00 98.44 191 ILE A N 1
ATOM 1494 C CA . ILE A 1 191 ? 1.932 7.027 2.613 1.00 98.44 191 ILE A CA 1
ATOM 1495 C C . ILE A 1 191 ? 2.018 7.788 1.292 1.00 98.44 191 ILE A C 1
ATOM 1497 O O . ILE A 1 191 ? 2.908 7.498 0.499 1.00 98.44 191 ILE 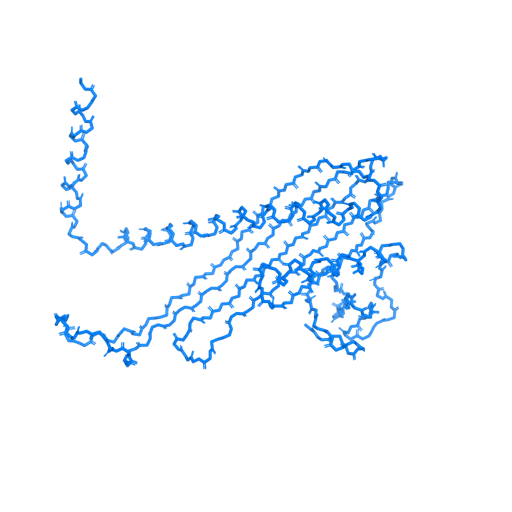A O 1
ATOM 1501 N N . GLU A 1 192 ? 1.170 8.793 1.081 1.00 98.06 192 GLU A N 1
ATOM 1502 C CA . GLU A 1 192 ? 1.159 9.605 -0.138 1.00 98.06 192 GLU A CA 1
ATOM 1503 C C . GLU A 1 192 ? 2.520 10.266 -0.392 1.00 98.06 192 GLU A C 1
ATOM 1505 O O . GLU A 1 192 ? 3.104 10.123 -1.470 1.00 98.06 192 GLU A O 1
ATOM 1510 N N . GLU A 1 193 ? 3.088 10.927 0.618 1.00 97.69 193 GLU A N 1
ATOM 1511 C CA . GLU A 1 193 ? 4.418 11.526 0.506 1.00 97.69 193 GLU A CA 1
ATOM 1512 C C . GLU A 1 193 ? 5.509 10.487 0.219 1.00 97.69 193 GLU A C 1
ATOM 1514 O O . GLU A 1 193 ? 6.447 10.758 -0.541 1.00 97.69 193 GLU A O 1
ATOM 1519 N N . MET A 1 194 ? 5.425 9.312 0.850 1.00 97.44 194 MET A N 1
ATOM 1520 C CA . MET A 1 194 ? 6.405 8.244 0.685 1.00 97.44 194 MET A CA 1
ATOM 1521 C C . MET A 1 194 ? 6.315 7.613 -0.708 1.00 97.44 194 MET A C 1
ATOM 1523 O O . MET A 1 194 ? 7.349 7.442 -1.356 1.00 97.44 194 MET A O 1
ATOM 1527 N N . GLU A 1 195 ? 5.112 7.330 -1.213 1.00 96.50 195 GLU A N 1
ATOM 1528 C CA . GLU A 1 195 ? 4.901 6.820 -2.571 1.00 96.50 195 GLU A CA 1
ATOM 1529 C C . GLU A 1 195 ? 5.417 7.800 -3.623 1.00 96.50 195 GLU A C 1
ATOM 1531 O O . GLU A 1 195 ? 6.159 7.390 -4.515 1.00 96.50 195 GLU A O 1
ATOM 1536 N N . ILE A 1 196 ? 5.131 9.100 -3.492 1.00 96.12 196 ILE A N 1
ATOM 1537 C CA . ILE A 1 196 ? 5.630 10.119 -4.429 1.00 96.12 196 ILE A CA 1
ATOM 1538 C C . ILE A 1 196 ? 7.165 10.125 -4.460 1.00 96.12 196 ILE A C 1
ATOM 1540 O O . ILE A 1 196 ? 7.774 10.122 -5.537 1.00 96.12 196 ILE A O 1
ATOM 1544 N N . LYS A 1 197 ? 7.812 10.101 -3.286 1.00 96.00 197 LYS A N 1
ATOM 1545 C CA . LYS A 1 197 ? 9.280 10.052 -3.176 1.00 96.00 197 LYS A CA 1
ATOM 1546 C C . LYS A 1 197 ? 9.840 8.779 -3.814 1.00 96.00 197 LYS A C 1
ATOM 1548 O O . LYS A 1 197 ? 10.771 8.861 -4.616 1.00 96.00 197 LYS A O 1
ATOM 1553 N N . MET A 1 198 ? 9.271 7.614 -3.502 1.00 95.94 198 MET A N 1
ATOM 1554 C CA . MET A 1 198 ? 9.724 6.330 -4.047 1.00 95.94 198 MET A CA 1
ATOM 1555 C C . MET A 1 198 ? 9.495 6.225 -5.556 1.00 95.94 198 MET A C 1
ATOM 1557 O O . MET A 1 198 ? 10.389 5.766 -6.261 1.00 95.94 198 MET A O 1
ATOM 1561 N N . ARG A 1 199 ? 8.367 6.716 -6.080 1.00 94.06 199 ARG A N 1
ATOM 1562 C CA . ARG A 1 199 ? 8.077 6.759 -7.521 1.00 94.06 199 ARG A CA 1
ATOM 1563 C C . ARG A 1 199 ? 9.138 7.543 -8.283 1.00 94.06 199 ARG A C 1
ATOM 1565 O O . ARG A 1 199 ? 9.648 7.071 -9.297 1.00 94.06 199 ARG A O 1
ATOM 1572 N N . ASN A 1 200 ? 9.498 8.724 -7.785 1.00 93.75 200 ASN A N 1
ATOM 1573 C CA . ASN A 1 200 ? 10.514 9.561 -8.422 1.00 93.75 200 ASN A CA 1
ATOM 1574 C C . ASN A 1 200 ? 11.900 8.892 -8.389 1.00 93.75 200 ASN A C 1
ATOM 1576 O O . ASN A 1 200 ? 12.610 8.904 -9.394 1.00 93.75 200 ASN A O 1
ATOM 1580 N N . LEU A 1 201 ? 12.258 8.245 -7.274 1.00 91.44 201 LEU A N 1
ATOM 1581 C CA . LEU A 1 201 ? 13.511 7.492 -7.163 1.00 91.44 201 LEU A CA 1
ATOM 1582 C C . LEU A 1 201 ? 13.544 6.271 -8.092 1.00 91.44 201 LEU A C 1
ATOM 1584 O O . LEU A 1 201 ? 14.567 6.013 -8.726 1.00 91.44 201 LEU A O 1
ATOM 1588 N N . LEU A 1 202 ? 12.439 5.526 -8.191 1.00 89.81 202 LEU A N 1
ATOM 1589 C CA . LEU A 1 202 ? 12.314 4.410 -9.125 1.00 89.81 202 LEU A CA 1
ATOM 1590 C C . LEU A 1 202 ? 12.514 4.902 -10.556 1.00 89.81 202 LEU A C 1
ATOM 1592 O O . LEU A 1 202 ? 13.330 4.327 -11.262 1.00 89.81 202 LEU A O 1
ATOM 1596 N N . GLN A 1 203 ? 11.879 6.007 -10.954 1.00 88.12 203 GLN A N 1
ATOM 1597 C CA . GLN A 1 203 ? 12.058 6.584 -12.287 1.00 88.12 203 GLN A CA 1
ATOM 1598 C C . GLN A 1 203 ? 13.532 6.905 -12.599 1.00 88.12 203 GLN A C 1
ATOM 1600 O O . GLN A 1 203 ? 14.027 6.549 -13.671 1.00 88.12 203 GLN A O 1
ATOM 1605 N N . GLU A 1 204 ? 14.246 7.545 -11.669 1.00 88.44 204 GLU A N 1
ATOM 1606 C CA . GLU A 1 204 ? 15.658 7.908 -11.844 1.00 88.44 204 GLU A CA 1
ATOM 1607 C C . GLU A 1 204 ? 16.565 6.673 -11.966 1.00 88.44 204 GLU A C 1
ATOM 1609 O O . GLU A 1 204 ? 17.421 6.596 -12.852 1.00 88.44 204 GLU A O 1
ATOM 1614 N N . VAL A 1 205 ? 16.376 5.679 -11.098 1.00 84.94 205 VAL A N 1
ATOM 1615 C CA . VAL A 1 205 ? 17.215 4.475 -11.085 1.00 84.94 205 VAL A CA 1
ATOM 1616 C C . VAL A 1 205 ? 16.916 3.587 -12.292 1.00 84.94 205 VAL A C 1
ATOM 1618 O O . VAL A 1 205 ? 17.841 3.181 -12.994 1.00 84.94 205 VAL A O 1
ATOM 1621 N N . TYR A 1 206 ? 15.639 3.321 -12.564 1.00 81.19 206 TYR A N 1
ATOM 1622 C CA . TYR A 1 206 ? 15.201 2.348 -13.563 1.00 81.19 206 TYR A CA 1
ATOM 1623 C C . TYR A 1 206 ? 15.468 2.839 -14.983 1.00 81.19 206 TYR A C 1
ATOM 1625 O O . TYR A 1 206 ? 16.000 2.081 -15.795 1.00 81.19 206 TYR A O 1
ATOM 1633 N N . PHE A 1 207 ? 15.168 4.105 -15.280 1.00 79.88 207 PHE A N 1
ATOM 1634 C CA . PHE A 1 207 ? 15.282 4.640 -16.641 1.00 79.88 207 PHE A CA 1
ATOM 1635 C C . PHE A 1 207 ? 16.510 5.528 -16.860 1.00 79.88 207 PHE A C 1
ATOM 1637 O O . PHE A 1 207 ? 16.912 5.729 -18.007 1.00 79.88 207 PHE A O 1
ATOM 1644 N N . GLY A 1 208 ? 17.124 6.040 -15.790 1.00 83.56 208 GLY A N 1
ATOM 1645 C CA . GLY A 1 208 ? 18.391 6.768 -15.854 1.00 83.56 208 GLY A CA 1
ATOM 1646 C C . GLY A 1 208 ? 19.583 5.825 -15.739 1.00 83.56 208 GLY A C 1
ATOM 1647 O O . GLY A 1 208 ? 20.247 5.532 -16.731 1.00 83.56 208 GLY A O 1
ATOM 1648 N N . LYS A 1 209 ? 19.828 5.292 -14.536 1.00 84.19 209 LYS A N 1
ATOM 1649 C CA . LYS A 1 209 ? 21.059 4.532 -14.248 1.00 84.19 209 LYS A CA 1
ATOM 1650 C C . LYS A 1 209 ? 21.192 3.255 -15.071 1.00 84.19 209 LYS A C 1
ATOM 1652 O O . LYS A 1 209 ? 22.272 2.983 -15.585 1.00 84.19 209 LYS A O 1
ATOM 1657 N N . THR A 1 210 ? 20.115 2.485 -15.232 1.00 82.12 210 THR A N 1
ATOM 1658 C CA . THR A 1 210 ? 20.156 1.242 -16.025 1.00 82.12 210 THR A CA 1
ATOM 1659 C C . THR A 1 210 ? 20.537 1.520 -17.475 1.00 82.12 210 THR A C 1
ATOM 1661 O O . THR A 1 210 ? 21.334 0.795 -18.063 1.00 82.12 210 THR A O 1
ATOM 1664 N N . ARG A 1 211 ? 20.002 2.607 -18.042 1.00 83.56 211 ARG A N 1
ATOM 1665 C CA . ARG A 1 211 ? 20.338 3.055 -19.390 1.00 83.56 211 ARG A CA 1
ATOM 1666 C C . ARG A 1 211 ? 21.821 3.403 -19.464 1.00 83.56 211 ARG A C 1
ATOM 1668 O O . ARG A 1 211 ? 22.513 2.859 -20.315 1.00 83.56 211 ARG A O 1
ATOM 1675 N N . ASP A 1 212 ? 22.305 4.252 -18.565 1.00 83.69 212 ASP A N 1
ATOM 1676 C CA . ASP A 1 212 ? 23.694 4.717 -18.577 1.00 83.69 212 ASP A CA 1
ATOM 1677 C C . ASP A 1 212 ? 24.689 3.540 -18.461 1.00 83.69 212 ASP A C 1
ATOM 1679 O O . ASP A 1 212 ? 25.634 3.465 -19.242 1.00 83.69 212 ASP A O 1
ATOM 1683 N N . ILE A 1 213 ? 24.408 2.544 -17.608 1.00 84.25 213 ILE A N 1
ATOM 1684 C CA . ILE A 1 213 ? 25.215 1.312 -17.495 1.00 84.25 213 ILE A CA 1
ATOM 1685 C C . ILE A 1 213 ? 25.253 0.532 -18.819 1.00 84.25 213 ILE A C 1
ATOM 1687 O O . ILE A 1 213 ? 26.311 0.057 -19.228 1.00 84.25 213 ILE A O 1
ATOM 1691 N N . VAL A 1 214 ? 24.119 0.389 -19.514 1.00 84.94 214 VAL A N 1
ATOM 1692 C CA . VAL A 1 214 ? 24.074 -0.310 -20.811 1.00 84.94 214 VAL A CA 1
ATOM 1693 C C . VAL A 1 214 ? 24.909 0.425 -21.866 1.00 84.94 214 VAL A C 1
ATOM 1695 O O . VAL A 1 214 ? 25.624 -0.223 -22.634 1.00 84.94 214 VAL A O 1
ATOM 1698 N N . TYR A 1 215 ? 24.860 1.759 -21.889 1.00 82.19 215 TYR A N 1
ATOM 1699 C CA . TYR A 1 215 ? 25.675 2.563 -22.806 1.00 82.19 215 TYR A CA 1
ATOM 1700 C C . TYR A 1 215 ? 27.171 2.496 -22.478 1.00 82.19 215 TYR A C 1
ATOM 1702 O O . TYR A 1 215 ? 27.981 2.445 -23.404 1.00 82.19 215 TYR A O 1
ATOM 1710 N N . ASP A 1 216 ? 27.540 2.417 -21.199 1.00 80.75 216 ASP A N 1
ATOM 1711 C CA . ASP A 1 216 ? 28.933 2.232 -20.779 1.00 80.75 216 ASP A CA 1
ATOM 1712 C C . ASP A 1 216 ? 29.492 0.863 -21.199 1.00 80.75 216 ASP A C 1
ATOM 1714 O O . ASP A 1 216 ? 30.664 0.755 -21.566 1.00 80.75 216 ASP A O 1
ATOM 1718 N N . LEU A 1 217 ? 28.665 -0.189 -21.191 1.00 81.88 217 LEU A N 1
ATOM 1719 C CA . LEU A 1 217 ? 29.077 -1.531 -21.622 1.00 81.88 217 LEU A CA 1
ATOM 1720 C C . LEU A 1 217 ? 29.278 -1.632 -23.139 1.00 81.88 217 LEU A C 1
ATOM 1722 O O . LEU A 1 217 ? 30.171 -2.347 -23.600 1.00 81.88 217 LEU A O 1
ATOM 1726 N N . ARG A 1 218 ? 28.444 -0.947 -23.928 1.00 78.06 218 ARG A N 1
ATOM 1727 C CA . ARG A 1 218 ? 28.538 -0.947 -25.392 1.00 78.06 218 ARG A CA 1
ATOM 1728 C C . ARG A 1 218 ? 28.109 0.399 -25.961 1.00 78.06 218 ARG A C 1
ATOM 1730 O O . ARG A 1 218 ? 26.951 0.594 -26.330 1.00 78.06 218 ARG A O 1
ATOM 1737 N N . SER A 1 219 ? 29.085 1.289 -26.103 1.00 73.50 219 SER A N 1
ATOM 1738 C CA . SER A 1 219 ? 28.886 2.567 -26.779 1.00 73.50 219 SER A CA 1
ATOM 1739 C C . SER A 1 219 ? 28.561 2.354 -28.258 1.00 73.50 219 SER A C 1
ATOM 1741 O O . SER A 1 219 ? 29.197 1.556 -28.949 1.00 73.50 219 SER A O 1
ATOM 1743 N N . VAL A 1 220 ? 27.554 3.078 -28.742 1.00 72.88 220 VAL A N 1
ATOM 1744 C CA . VAL A 1 220 ? 27.260 3.194 -30.178 1.00 72.88 220 VAL A CA 1
ATOM 1745 C C . VAL A 1 220 ? 28.212 4.198 -30.832 1.00 72.88 220 VAL A C 1
ATOM 1747 O O . VAL A 1 220 ? 28.543 4.065 -32.009 1.00 72.88 220 VAL A O 1
ATOM 1750 N N . ASP A 1 221 ? 28.683 5.171 -30.051 1.00 72.56 221 ASP A N 1
ATOM 1751 C CA . ASP A 1 221 ? 29.668 6.150 -30.477 1.00 72.56 221 ASP A CA 1
ATOM 1752 C C . ASP A 1 221 ? 31.087 5.591 -30.389 1.00 72.56 221 ASP A C 1
ATOM 1754 O O . ASP A 1 221 ? 31.418 4.785 -29.514 1.00 72.56 221 ASP A O 1
ATOM 1758 N N . ASP A 1 222 ? 31.937 6.067 -31.294 1.00 76.00 222 ASP A N 1
ATOM 1759 C CA . ASP A 1 222 ? 33.352 5.729 -31.316 1.00 76.00 222 ASP A CA 1
ATOM 1760 C C . ASP A 1 222 ? 34.033 6.156 -30.004 1.00 76.00 222 ASP A C 1
ATOM 1762 O O . ASP A 1 222 ? 33.999 7.327 -29.603 1.00 76.00 222 ASP A O 1
ATOM 1766 N N . LEU A 1 223 ? 34.676 5.192 -29.344 1.00 69.75 223 LEU A N 1
ATOM 1767 C CA . LEU A 1 223 ? 35.404 5.377 -28.090 1.00 69.75 223 LEU A CA 1
ATOM 1768 C C . LEU A 1 223 ? 36.474 6.472 -28.200 1.00 69.75 223 LEU A C 1
ATOM 1770 O O . LEU A 1 223 ? 36.725 7.178 -27.220 1.00 69.75 223 LEU A O 1
ATOM 1774 N N . GLU A 1 224 ? 37.076 6.664 -29.379 1.00 74.12 224 GLU A N 1
ATOM 1775 C CA . GLU A 1 224 ? 38.034 7.752 -29.602 1.00 74.12 224 GLU A CA 1
ATOM 1776 C C . GLU A 1 224 ? 37.377 9.135 -29.579 1.00 74.12 224 GLU A C 1
ATOM 1778 O O . GLU A 1 224 ? 37.932 10.071 -28.994 1.00 74.12 224 GLU A O 1
ATOM 1783 N N . LYS A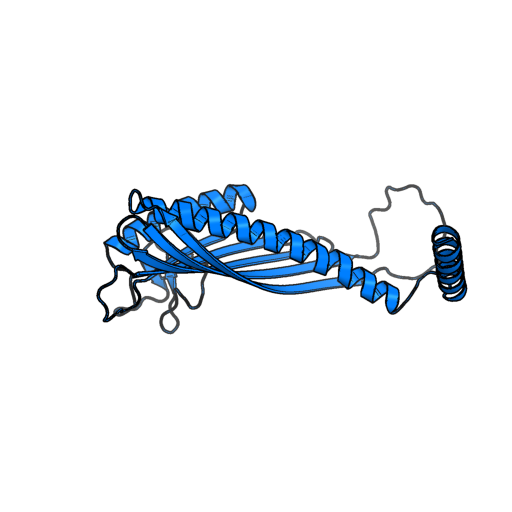 1 225 ? 36.178 9.280 -30.156 1.00 77.19 225 LYS A N 1
ATOM 1784 C CA . LYS A 1 225 ? 35.427 10.544 -30.110 1.00 77.19 225 LYS A CA 1
ATOM 1785 C C . LYS A 1 225 ? 35.001 10.881 -28.688 1.00 77.19 225 LYS A C 1
ATOM 1787 O O . LYS A 1 225 ? 35.197 12.017 -28.260 1.00 77.19 225 LYS A O 1
ATOM 1792 N N . ALA A 1 226 ? 34.498 9.898 -27.941 1.00 73.38 226 ALA A N 1
ATOM 1793 C CA . ALA A 1 226 ? 34.117 10.086 -26.543 1.00 73.38 226 ALA A CA 1
ATOM 1794 C C . ALA A 1 226 ? 35.321 10.491 -25.670 1.00 73.38 226 ALA A C 1
ATOM 1796 O O . ALA A 1 226 ? 35.215 11.406 -24.850 1.00 73.38 226 ALA A O 1
ATOM 1797 N N . ARG A 1 227 ? 36.496 9.874 -25.881 1.00 76.25 227 ARG A N 1
ATOM 1798 C CA . ARG A 1 227 ? 37.747 10.263 -25.203 1.00 76.25 227 ARG A CA 1
ATOM 1799 C C . ARG A 1 227 ? 38.169 11.692 -25.539 1.00 76.25 227 ARG A C 1
ATOM 1801 O O . ARG A 1 227 ? 38.392 12.470 -24.614 1.00 76.25 227 ARG A O 1
ATOM 1808 N N . ARG A 1 228 ? 38.195 12.062 -26.824 1.00 79.50 228 ARG A N 1
ATOM 1809 C CA . ARG A 1 228 ? 38.528 13.433 -27.257 1.00 79.50 228 ARG A CA 1
ATOM 1810 C C . ARG A 1 228 ? 37.579 14.473 -26.675 1.00 79.50 228 ARG A C 1
ATOM 1812 O O . ARG A 1 228 ? 38.021 15.534 -26.251 1.00 79.50 228 ARG A O 1
ATOM 1819 N N . GLN A 1 229 ? 36.284 14.176 -26.620 1.00 79.25 229 GLN A N 1
ATOM 1820 C CA . GLN A 1 229 ? 35.294 15.093 -26.061 1.00 79.25 229 GLN A CA 1
ATOM 1821 C C . GLN A 1 229 ? 35.498 15.293 -24.552 1.00 79.25 229 GLN A C 1
ATOM 1823 O O . GLN A 1 229 ? 35.389 16.416 -24.063 1.00 79.25 229 GLN A O 1
ATOM 1828 N N . LYS A 1 230 ? 35.878 14.234 -23.825 1.00 81.38 230 LYS A N 1
ATOM 1829 C CA . LYS A 1 230 ? 36.212 14.297 -22.394 1.00 81.38 230 LYS A CA 1
ATOM 1830 C C . LYS A 1 230 ? 37.503 15.084 -22.132 1.00 81.38 230 LYS A C 1
ATOM 1832 O O . LYS A 1 230 ? 37.571 15.825 -21.155 1.00 81.38 230 LYS A O 1
ATOM 1837 N N . GLU A 1 231 ? 38.503 14.960 -23.005 1.00 82.19 231 GLU A N 1
ATOM 1838 C CA . GLU A 1 231 ? 39.739 15.759 -22.962 1.00 82.19 231 GLU A CA 1
ATOM 1839 C C . GLU A 1 231 ? 39.469 17.243 -23.234 1.00 82.19 231 GLU A C 1
ATOM 1841 O O . GLU A 1 231 ? 39.848 18.078 -22.415 1.00 82.19 231 GLU A O 1
ATOM 1846 N N . LEU A 1 232 ? 38.712 17.566 -24.287 1.00 83.38 232 LEU A N 1
ATOM 1847 C CA . LEU A 1 232 ? 38.264 18.933 -24.595 1.00 83.38 232 LEU A CA 1
ATOM 1848 C C . LEU A 1 232 ? 37.490 19.563 -23.433 1.00 83.38 232 LEU A C 1
ATOM 1850 O O . LEU A 1 232 ? 37.711 20.719 -23.077 1.00 83.38 232 LEU A O 1
ATOM 1854 N N . GLN A 1 233 ? 36.596 18.800 -22.801 1.00 78.31 233 GLN A N 1
ATOM 1855 C CA . GLN A 1 233 ? 35.836 19.272 -21.647 1.00 78.31 233 GLN A CA 1
ATOM 1856 C C . GLN A 1 233 ? 36.751 19.550 -20.441 1.00 78.31 233 GLN A C 1
ATOM 1858 O O . GLN A 1 233 ? 36.543 20.522 -19.715 1.00 78.31 233 GLN A O 1
ATOM 1863 N N . LYS A 1 234 ? 37.798 18.739 -20.246 1.00 82.50 234 LYS A N 1
ATOM 1864 C CA . LYS A 1 234 ? 38.802 18.928 -19.190 1.00 82.50 234 LYS A CA 1
ATOM 1865 C C . LYS A 1 234 ? 39.687 20.150 -19.451 1.00 82.50 234 LYS A C 1
ATOM 1867 O O . LYS A 1 234 ? 39.976 20.887 -18.510 1.00 82.50 234 LYS A O 1
ATOM 1872 N N . GLU A 1 235 ? 40.066 20.393 -20.705 1.00 83.00 235 GLU A N 1
ATOM 1873 C CA . GLU A 1 235 ? 40.784 21.605 -21.116 1.00 83.00 235 GLU A CA 1
ATOM 1874 C C . GLU A 1 235 ? 39.936 22.860 -20.890 1.00 83.00 235 GLU A C 1
ATOM 1876 O O . GLU A 1 235 ? 40.398 23.794 -20.239 1.00 83.00 235 GLU A O 1
ATOM 1881 N N . LEU A 1 236 ? 38.672 22.864 -21.323 1.00 78.19 236 LEU A N 1
ATOM 1882 C CA . LEU A 1 236 ? 37.744 23.987 -21.128 1.00 78.19 236 LEU A CA 1
ATOM 1883 C C . LEU A 1 236 ? 37.530 24.325 -19.644 1.00 78.19 236 LEU A C 1
ATOM 1885 O O . LEU A 1 236 ? 37.567 25.493 -19.264 1.00 78.19 236 LEU A O 1
ATOM 1889 N N . VAL A 1 237 ? 37.370 23.317 -18.781 1.00 77.94 237 VAL A N 1
ATOM 1890 C CA . VAL A 1 237 ? 37.283 23.524 -17.322 1.00 77.94 237 VAL A CA 1
ATOM 1891 C C . VAL A 1 237 ? 38.599 24.071 -16.752 1.00 77.94 237 VAL A C 1
ATOM 1893 O O . VAL A 1 237 ? 38.577 24.864 -15.811 1.00 77.94 237 VAL A O 1
ATOM 1896 N N . GLY A 1 238 ? 39.742 23.687 -17.325 1.00 74.38 238 GLY A N 1
ATOM 1897 C CA . GLY A 1 238 ? 41.051 24.255 -16.998 1.00 74.38 238 GLY A CA 1
ATOM 1898 C C . GLY A 1 238 ? 41.188 25.731 -17.387 1.00 74.38 238 GLY A C 1
ATOM 1899 O O . GLY A 1 238 ? 41.791 26.495 -16.637 1.00 74.38 238 GLY A O 1
ATOM 1900 N N . PHE A 1 239 ? 40.582 26.151 -18.501 1.00 67.56 239 PHE A N 1
ATOM 1901 C CA . PHE A 1 239 ? 40.540 27.555 -18.928 1.00 67.56 239 PHE A CA 1
ATOM 1902 C C . PHE A 1 239 ? 39.615 28.423 -18.068 1.00 67.56 239 PHE A C 1
ATOM 1904 O O . PHE A 1 239 ? 39.923 29.586 -17.845 1.00 67.56 239 PHE A O 1
ATOM 1911 N N . ILE A 1 240 ? 38.518 27.865 -17.548 1.00 64.81 240 ILE A N 1
ATOM 1912 C CA . ILE A 1 240 ? 37.554 28.588 -16.693 1.00 64.81 240 ILE A CA 1
ATOM 1913 C C . ILE A 1 240 ? 38.085 28.801 -15.261 1.00 64.81 240 ILE A C 1
ATOM 1915 O O . ILE A 1 240 ? 37.604 29.670 -14.542 1.00 64.81 240 ILE A O 1
ATOM 1919 N N . LYS A 1 241 ? 39.083 28.020 -14.829 1.00 55.38 241 LYS A N 1
ATOM 1920 C CA . LYS A 1 241 ? 39.725 28.151 -13.508 1.00 55.38 241 LYS A CA 1
ATOM 1921 C C . LYS A 1 241 ? 40.952 29.080 -13.490 1.00 55.38 241 LYS A C 1
ATOM 1923 O O . LYS A 1 241 ? 41.663 29.089 -12.484 1.00 55.38 241 LYS A O 1
ATOM 1928 N N . ARG A 1 242 ? 41.217 29.819 -14.571 1.00 47.31 242 ARG A N 1
ATOM 1929 C CA . ARG A 1 242 ? 42.239 30.876 -14.632 1.00 47.31 242 ARG A CA 1
ATOM 1930 C C . ARG A 1 242 ? 41.618 32.260 -14.557 1.00 47.31 242 ARG A C 1
ATOM 1932 O O . ARG A 1 242 ? 40.533 32.441 -15.143 1.00 47.31 242 ARG A O 1
#

pLDDT: mean 86.5, std 15.89, range [38.34, 98.75]